Protein AF-A0A966VD43-F1 (afdb_monomer_lite)

Secondary structure (DSSP, 8-state):
--SSHHHHHHHHHHHHHHHHHHHHHHTSSSS-SS--TT-TT--SSGGGG-TTSTTSHHHHHSS-HHHHHHHHTGGGG-TTTSSTTSHHHHHHHHHHHHS--STT---SS-HHHHHHHHH----SS---S-S-HHHHHHHHHHHT----HHHHHHHHHHHHHHEE-TT--EEEEESSTTSTTPPEEEEE------SPPEE-S--TTTGGG-HHHHHHHHS-STTHHHHHHHHHHHHTTSS--TTSHHHHHHHHTHHHHHHHHHHHHHHSGGGGSS-TT---S---SS--PPPPP-PPPPP-----------PPPP------------------

Structure (mmCIF, N/CA/C/O backbone):
data_AF-A0A966VD43-F1
#
_entry.id   AF-A0A966VD43-F1
#
loop_
_atom_site.group_PDB
_atom_site.id
_atom_site.type_symbol
_atom_site.label_atom_id
_atom_site.label_alt_id
_atom_site.label_comp_id
_atom_site.label_asym_id
_atom_site.label_entity_id
_atom_site.label_seq_id
_atom_site.pdbx_PDB_ins_code
_atom_site.Cartn_x
_atom_site.Cartn_y
_atom_site.Cartn_z
_atom_site.occupancy
_atom_site.B_iso_or_equiv
_atom_site.auth_seq_id
_atom_site.auth_comp_id
_atom_site.auth_asym_id
_atom_site.auth_atom_id
_atom_site.pdbx_PDB_model_num
ATOM 1 N N . MET A 1 1 ? 26.511 -57.982 -23.654 1.00 53.56 1 MET A N 1
ATOM 2 C CA . MET A 1 1 ? 25.366 -57.785 -22.722 1.00 53.56 1 MET A CA 1
ATOM 3 C C . MET A 1 1 ? 25.280 -56.407 -22.009 1.00 53.56 1 MET A C 1
ATOM 5 O O . MET A 1 1 ? 24.484 -56.269 -21.091 1.00 53.56 1 MET A O 1
ATOM 9 N N . LYS A 1 2 ? 25.978 -55.331 -22.434 1.00 53.22 2 LYS A N 1
ATOM 10 C CA . LYS A 1 2 ? 25.966 -54.011 -21.736 1.00 53.22 2 LYS A CA 1
ATOM 11 C C . LYS A 1 2 ? 25.102 -52.894 -22.370 1.00 53.22 2 LYS A C 1
ATOM 13 O O . LYS A 1 2 ? 25.041 -51.797 -21.826 1.00 53.22 2 LYS A O 1
ATOM 18 N N . ARG A 1 3 ? 24.383 -53.142 -23.476 1.00 49.09 3 ARG A N 1
ATOM 19 C CA . ARG A 1 3 ? 23.591 -52.106 -24.190 1.00 49.09 3 ARG A CA 1
ATOM 20 C C . ARG A 1 3 ? 22.133 -51.929 -23.723 1.00 49.09 3 ARG A C 1
ATOM 22 O O . ARG A 1 3 ? 21.517 -50.929 -24.064 1.00 49.09 3 ARG A O 1
ATOM 29 N N . ARG A 1 4 ? 21.582 -52.832 -22.897 1.00 51.38 4 ARG A N 1
ATOM 30 C CA . ARG A 1 4 ? 20.159 -52.795 -22.477 1.00 51.38 4 ARG A CA 1
ATOM 31 C C . ARG A 1 4 ? 19.843 -51.937 -21.236 1.00 51.38 4 ARG A C 1
ATOM 33 O O . ARG A 1 4 ? 18.672 -51.722 -20.948 1.00 51.38 4 ARG A O 1
ATOM 40 N N . ARG A 1 5 ? 20.842 -51.418 -20.503 1.00 51.97 5 ARG A N 1
ATOM 41 C CA . ARG A 1 5 ? 20.604 -50.614 -19.278 1.00 51.97 5 ARG A CA 1
ATOM 42 C C . ARG A 1 5 ? 20.428 -49.105 -19.516 1.00 51.97 5 ARG A C 1
ATOM 44 O O . ARG A 1 5 ? 19.791 -48.453 -18.697 1.00 51.97 5 ARG A O 1
ATOM 51 N N . ARG A 1 6 ? 20.916 -48.538 -20.629 1.00 51.53 6 ARG A N 1
ATOM 52 C CA . ARG A 1 6 ? 20.808 -47.083 -20.892 1.00 51.53 6 ARG A CA 1
ATOM 53 C C . ARG A 1 6 ? 19.423 -46.635 -21.369 1.00 51.53 6 ARG A C 1
ATOM 55 O O . ARG A 1 6 ? 19.002 -45.532 -21.038 1.00 51.53 6 ARG A O 1
ATOM 62 N N . THR A 1 7 ? 18.677 -47.481 -22.076 1.00 54.25 7 THR A N 1
ATOM 63 C CA . THR A 1 7 ? 17.349 -47.121 -22.601 1.00 54.25 7 THR A CA 1
ATOM 64 C C . THR A 1 7 ? 16.288 -46.988 -21.507 1.00 54.25 7 THR A C 1
ATOM 66 O O . THR A 1 7 ? 15.473 -46.071 -21.570 1.00 54.25 7 THR A O 1
ATOM 69 N N . ARG A 1 8 ? 16.338 -47.804 -20.443 1.00 54.47 8 ARG A N 1
ATOM 70 C CA . ARG A 1 8 ? 15.366 -47.715 -19.333 1.00 54.47 8 ARG A CA 1
ATOM 71 C C . ARG A 1 8 ? 15.430 -46.385 -18.573 1.00 54.47 8 ARG A C 1
ATOM 73 O O . ARG A 1 8 ? 14.395 -45.863 -18.172 1.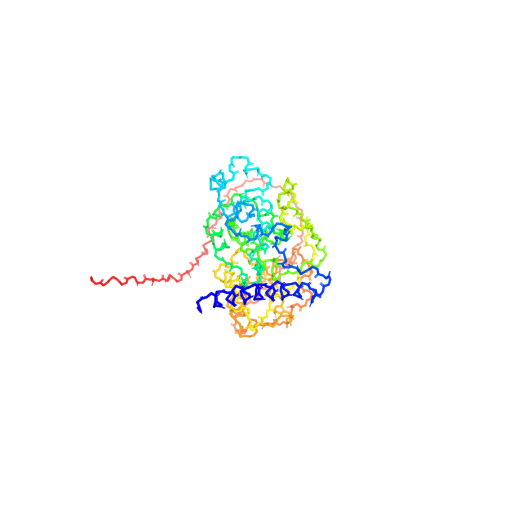00 54.47 8 ARG A O 1
ATOM 80 N N . HIS A 1 9 ? 16.616 -45.790 -18.430 1.00 55.81 9 HIS A N 1
ATOM 81 C CA . HIS A 1 9 ? 16.761 -44.527 -17.699 1.00 55.81 9 HIS A CA 1
ATOM 82 C C . HIS A 1 9 ? 16.195 -43.316 -18.455 1.00 55.81 9 HIS A C 1
ATOM 84 O O . HIS A 1 9 ? 15.681 -42.380 -17.839 1.00 55.81 9 HIS A O 1
ATOM 90 N N . VAL A 1 10 ? 16.259 -43.343 -19.789 1.00 60.09 10 VAL A N 1
ATOM 91 C CA . VAL A 1 10 ? 15.759 -42.263 -20.653 1.00 60.09 10 VAL A CA 1
ATOM 92 C C . VAL A 1 10 ? 14.231 -42.275 -20.709 1.00 60.09 10 VAL A C 1
ATOM 94 O O . VAL A 1 10 ? 13.608 -41.217 -20.619 1.00 60.09 10 VAL A O 1
ATOM 97 N N . VAL A 1 11 ? 13.622 -43.462 -20.781 1.00 65.62 11 VAL A N 1
ATOM 98 C CA . VAL A 1 11 ? 12.158 -43.619 -20.802 1.00 65.62 11 VAL A CA 1
ATOM 99 C C . VAL A 1 11 ? 11.541 -43.103 -19.499 1.00 65.62 11 VAL A C 1
ATOM 101 O O . VAL A 1 11 ? 10.625 -42.284 -19.534 1.00 65.62 11 VAL A O 1
ATOM 104 N N . HIS A 1 12 ? 12.128 -43.446 -18.348 1.00 66.50 12 HIS A N 1
ATOM 105 C CA . HIS A 1 12 ? 11.586 -43.024 -17.056 1.00 66.50 12 HIS A CA 1
ATOM 106 C C . HIS A 1 12 ? 11.684 -41.502 -16.814 1.00 66.50 12 HIS A C 1
ATOM 108 O O . HIS A 1 12 ? 10.811 -40.904 -16.180 1.00 66.50 12 HIS A O 1
ATOM 114 N N . ARG A 1 13 ? 12.706 -40.832 -17.373 1.00 66.38 13 ARG A N 1
ATOM 115 C CA . ARG A 1 13 ? 12.812 -39.359 -17.341 1.00 66.38 13 ARG A CA 1
ATOM 116 C C . ARG A 1 13 ? 11.775 -38.674 -18.235 1.00 66.38 13 ARG A C 1
ATOM 118 O O . ARG A 1 13 ? 11.234 -37.643 -17.833 1.00 66.38 13 ARG A O 1
ATOM 125 N N . LYS A 1 14 ? 11.475 -39.229 -19.416 1.00 72.62 14 LYS A N 1
ATOM 126 C CA . LYS A 1 14 ? 10.434 -38.686 -20.309 1.00 72.62 14 LYS A CA 1
ATOM 127 C C . LYS A 1 14 ? 9.043 -38.811 -19.689 1.00 72.62 14 LYS A C 1
ATOM 129 O O . LYS A 1 14 ? 8.263 -37.865 -19.749 1.00 72.62 14 LYS A O 1
ATOM 134 N N . GLU A 1 15 ? 8.772 -39.916 -19.007 1.00 75.88 15 GLU A N 1
ATOM 135 C CA . GLU A 1 15 ? 7.475 -40.165 -18.377 1.00 75.88 15 GLU A CA 1
ATOM 136 C C . GLU A 1 15 ? 7.228 -39.284 -17.143 1.00 75.88 15 GLU A C 1
ATOM 138 O O . GLU A 1 15 ? 6.146 -38.720 -16.994 1.00 75.88 15 GLU A O 1
ATOM 143 N N . LYS A 1 16 ? 8.256 -39.039 -16.313 1.00 71.94 16 LYS A N 1
ATOM 144 C CA . LYS A 1 16 ? 8.163 -38.048 -15.222 1.00 71.94 16 LYS A CA 1
ATOM 145 C C . LYS A 1 16 ? 7.931 -36.623 -15.738 1.00 71.94 16 LYS A C 1
ATOM 147 O O . LYS A 1 16 ? 7.194 -35.867 -15.110 1.00 71.94 16 LYS A O 1
ATOM 152 N N . ARG A 1 17 ? 8.528 -36.248 -16.877 1.00 72.38 17 ARG A N 1
ATOM 153 C CA . ARG A 1 17 ? 8.286 -34.940 -17.515 1.00 72.38 17 ARG A CA 1
ATOM 154 C C . ARG A 1 17 ? 6.870 -34.832 -18.085 1.00 72.38 17 ARG A C 1
ATOM 156 O O . ARG A 1 17 ? 6.247 -33.792 -17.907 1.00 72.38 17 ARG A O 1
ATOM 163 N N . LYS A 1 18 ? 6.346 -35.900 -18.696 1.00 77.00 18 LYS A N 1
ATOM 164 C CA . LYS A 1 18 ? 4.963 -35.954 -19.194 1.00 77.00 18 LYS A CA 1
ATOM 165 C C . LYS A 1 18 ? 3.948 -35.832 -18.051 1.00 77.00 18 LYS A C 1
ATOM 167 O O . LYS A 1 18 ? 3.121 -34.933 -18.095 1.00 77.00 18 LYS A O 1
ATOM 172 N N . LYS A 1 19 ? 4.113 -36.598 -16.965 1.00 74.44 19 LYS A N 1
ATOM 173 C CA . LYS A 1 19 ? 3.242 -36.502 -15.777 1.00 74.44 19 LYS A CA 1
ATOM 174 C C . LYS A 1 19 ? 3.306 -35.136 -15.085 1.00 74.44 19 LYS A C 1
ATOM 176 O O . LYS A 1 19 ? 2.295 -34.669 -14.579 1.00 74.44 19 LYS A O 1
ATOM 181 N N . ARG A 1 20 ? 4.466 -34.463 -15.078 1.00 67.69 20 ARG A N 1
ATOM 182 C CA . ARG A 1 20 ? 4.575 -33.074 -14.587 1.00 67.69 20 ARG A CA 1
ATOM 183 C C . ARG A 1 20 ? 3.830 -32.079 -15.482 1.00 67.69 20 ARG A C 1
ATOM 185 O O . ARG A 1 20 ? 3.181 -31.188 -14.952 1.00 67.69 20 ARG A O 1
ATOM 192 N N . ARG A 1 21 ? 3.888 -32.249 -16.808 1.00 69.12 21 ARG A N 1
ATOM 193 C CA . ARG A 1 21 ? 3.132 -31.417 -17.761 1.00 69.12 21 ARG A CA 1
ATOM 194 C C . ARG A 1 21 ? 1.625 -31.644 -17.654 1.00 69.12 21 ARG A C 1
ATOM 196 O O . ARG A 1 21 ? 0.886 -30.676 -17.609 1.00 69.12 21 ARG A O 1
ATOM 203 N N . GLU A 1 22 ? 1.182 -32.892 -17.529 1.00 71.31 22 GLU A N 1
ATOM 204 C CA . GLU A 1 22 ? -0.239 -33.234 -17.365 1.00 71.31 22 GLU A CA 1
ATOM 205 C C . GLU A 1 22 ? -0.791 -32.758 -16.015 1.00 71.31 22 GLU A C 1
ATOM 207 O O . GLU A 1 22 ? -1.885 -32.208 -15.963 1.00 71.31 22 GLU A O 1
ATOM 212 N N . LYS A 1 23 ? -0.010 -32.865 -14.930 1.00 61.41 23 LYS A N 1
ATOM 213 C CA . LYS A 1 23 ? -0.409 -32.339 -13.616 1.00 61.41 23 LYS A CA 1
ATOM 214 C C . LYS A 1 23 ? -0.472 -30.804 -13.592 1.00 61.41 23 LYS A C 1
ATOM 216 O O . LYS A 1 23 ? -1.358 -30.263 -12.943 1.00 61.41 23 LYS A O 1
ATOM 221 N N . LYS A 1 24 ? 0.413 -30.110 -14.325 1.00 53.75 24 LYS A N 1
ATOM 222 C CA . LYS A 1 24 ? 0.348 -28.645 -14.507 1.00 53.75 24 LYS A CA 1
ATOM 223 C C . LYS A 1 24 ? -0.856 -28.250 -15.379 1.00 53.75 24 LYS A C 1
ATOM 225 O O . LYS A 1 24 ? -1.565 -27.322 -15.029 1.00 53.75 24 LYS A O 1
ATOM 230 N N . ALA A 1 25 ? -1.154 -29.009 -16.438 1.00 51.88 25 ALA A N 1
ATOM 231 C CA . ALA A 1 25 ? -2.306 -28.762 -17.312 1.00 51.88 25 ALA A CA 1
ATOM 232 C C . ALA A 1 25 ? -3.664 -29.023 -16.629 1.00 51.88 25 ALA A C 1
ATOM 234 O O . ALA A 1 25 ? -4.615 -28.286 -16.858 1.00 51.88 25 ALA A O 1
ATOM 235 N N . MET A 1 26 ? -3.765 -30.025 -15.748 1.00 47.59 26 MET A N 1
ATOM 236 C CA . MET A 1 26 ? -4.996 -30.279 -14.981 1.00 47.59 26 MET A CA 1
ATOM 237 C C . MET A 1 26 ? -5.214 -29.288 -13.830 1.00 47.59 26 MET A C 1
ATOM 239 O O . MET A 1 26 ? -6.344 -29.143 -13.378 1.00 47.59 26 MET A O 1
ATOM 243 N N . SER A 1 27 ? -4.175 -28.574 -13.382 1.00 44.78 27 SER A N 1
ATOM 244 C CA . SER A 1 27 ? -4.315 -27.505 -12.382 1.00 44.78 27 SER A CA 1
ATOM 245 C C . SER A 1 27 ? -4.935 -26.221 -12.952 1.00 44.78 27 SER A C 1
ATOM 247 O O . SER A 1 27 ? -5.361 -25.370 -12.181 1.00 44.78 27 SER A O 1
ATOM 249 N N . ILE A 1 28 ? -5.003 -26.084 -14.282 1.00 48.53 28 ILE A N 1
ATOM 250 C CA . ILE A 1 28 ? -5.519 -24.886 -14.964 1.00 48.53 28 ILE A CA 1
ATOM 251 C C . ILE A 1 28 ? -7.050 -24.942 -15.138 1.00 48.53 28 ILE A C 1
ATOM 253 O O . ILE A 1 28 ? -7.700 -23.908 -15.207 1.00 48.53 28 ILE A O 1
ATOM 257 N N . ASN A 1 29 ? -7.664 -26.131 -15.118 1.00 40.56 29 ASN A N 1
ATOM 258 C CA . ASN A 1 29 ? -9.097 -26.299 -15.419 1.00 40.56 29 ASN A CA 1
ATOM 259 C C . ASN A 1 29 ? -10.001 -26.466 -14.185 1.00 40.56 29 ASN A C 1
ATOM 261 O O . ASN A 1 29 ? -11.147 -26.892 -14.315 1.00 40.56 29 ASN A O 1
ATOM 265 N N . GLY A 1 30 ? -9.497 -26.180 -12.984 1.00 42.50 30 GLY A N 1
ATOM 266 C CA . GLY A 1 30 ? -10.097 -26.676 -11.746 1.00 42.50 30 GLY A CA 1
ATOM 267 C C . GLY A 1 30 ? -10.432 -25.658 -10.665 1.00 42.50 30 GLY A C 1
ATOM 268 O O . GLY A 1 30 ? -10.519 -26.096 -9.530 1.00 42.50 30 GLY A O 1
ATOM 269 N N . THR A 1 31 ? -10.612 -24.363 -10.958 1.00 37.31 31 THR A N 1
ATOM 270 C CA . THR A 1 31 ? -11.249 -23.390 -10.035 1.00 37.31 31 THR A CA 1
ATOM 271 C C . THR A 1 31 ? -11.624 -22.095 -10.768 1.00 37.31 31 THR A C 1
ATOM 273 O O . THR A 1 31 ? -10.726 -21.378 -11.179 1.00 37.31 31 THR A O 1
ATOM 276 N N . SER A 1 32 ? -12.931 -21.798 -10.823 1.00 37.38 32 SER A N 1
ATOM 277 C CA . SER A 1 32 ? -13.597 -20.501 -11.083 1.00 37.38 32 SER A CA 1
ATOM 278 C C . SER A 1 32 ? -13.279 -19.731 -12.391 1.00 37.38 32 SER A C 1
ATOM 280 O O . SER A 1 32 ? -12.135 -19.361 -12.619 1.00 37.38 32 SER A O 1
ATOM 282 N N . PRO A 1 33 ? -14.288 -19.366 -13.215 1.00 37.88 33 PRO A N 1
ATOM 283 C CA . PRO A 1 33 ? -14.121 -18.470 -14.370 1.00 37.88 33 PRO A CA 1
ATOM 284 C C . PRO A 1 33 ? -13.916 -16.991 -13.987 1.00 37.88 33 PRO A C 1
ATOM 286 O O . PRO A 1 33 ? -13.795 -16.142 -14.865 1.00 37.88 33 PRO A O 1
ATOM 289 N N . TYR A 1 34 ? -13.856 -16.668 -12.692 1.00 33.47 34 TYR A N 1
ATOM 290 C CA . TYR A 1 34 ? -13.314 -15.393 -12.241 1.00 33.47 34 TYR A CA 1
ATOM 291 C C . TYR A 1 34 ? -11.797 -15.517 -12.187 1.00 33.47 34 TYR A C 1
ATOM 293 O O . TYR A 1 34 ? -11.271 -16.254 -11.351 1.00 33.47 34 TYR A O 1
ATOM 301 N N . ALA A 1 35 ? -11.119 -14.795 -13.083 1.00 38.94 35 ALA A N 1
ATOM 302 C CA . ALA A 1 35 ? -9.698 -14.500 -12.981 1.00 38.94 35 ALA A CA 1
ATOM 303 C C . ALA A 1 35 ? -9.354 -14.265 -11.506 1.00 38.94 35 ALA A C 1
ATOM 305 O O . ALA A 1 35 ? -9.957 -13.411 -10.847 1.00 38.94 35 ALA A O 1
ATOM 306 N N . ARG A 1 36 ? -8.456 -15.089 -10.956 1.00 42.66 36 ARG A N 1
ATOM 307 C CA . ARG A 1 36 ? -7.969 -14.880 -9.597 1.00 42.66 36 ARG A CA 1
ATOM 308 C C . ARG A 1 36 ? -7.466 -13.446 -9.539 1.00 42.66 36 ARG A C 1
ATOM 310 O O . ARG A 1 36 ? -6.617 -13.059 -10.333 1.00 42.66 36 ARG A O 1
ATOM 317 N N . PHE A 1 37 ? -7.949 -12.692 -8.561 1.00 42.12 37 PHE A N 1
ATOM 318 C CA . PHE A 1 37 ? -7.525 -11.328 -8.228 1.00 42.12 37 PHE A CA 1
ATOM 319 C C . PHE A 1 37 ? -6.006 -11.192 -7.924 1.00 42.12 37 PHE A C 1
ATOM 321 O O . PHE A 1 37 ? -5.562 -10.146 -7.465 1.00 42.12 37 PHE A O 1
ATOM 328 N N . GLY A 1 38 ? -5.211 -12.246 -8.154 1.00 45.09 38 GLY A N 1
ATOM 329 C CA . GLY A 1 38 ? -3.799 -12.384 -7.815 1.00 45.09 38 GLY A CA 1
ATOM 330 C C . GLY A 1 38 ? -2.883 -12.801 -8.969 1.00 45.09 38 GLY A C 1
ATOM 331 O O . GLY A 1 38 ? -1.711 -13.036 -8.702 1.00 45.09 38 GLY A O 1
ATOM 332 N N . ASP A 1 39 ? -3.342 -12.851 -10.226 1.00 52.47 39 ASP A N 1
ATOM 333 C CA . ASP A 1 39 ? -2.413 -12.981 -11.366 1.00 52.47 39 ASP A CA 1
ATOM 334 C C . ASP A 1 39 ? -1.786 -11.615 -11.699 1.00 52.47 39 ASP A C 1
ATOM 336 O O . ASP A 1 39 ? -1.941 -11.057 -12.788 1.00 52.47 39 ASP A O 1
ATOM 340 N N . VAL A 1 40 ? -1.086 -11.047 -10.714 1.00 50.81 40 VAL A N 1
ATOM 341 C CA . VAL A 1 40 ? -0.212 -9.894 -10.929 1.00 50.81 40 VAL A CA 1
ATOM 342 C C . VAL A 1 40 ? 0.814 -10.318 -11.970 1.00 50.81 40 VAL A C 1
ATOM 344 O O . VAL A 1 40 ? 1.545 -11.287 -11.774 1.00 50.81 40 VAL A O 1
ATOM 347 N N . GLY A 1 41 ? 0.856 -9.624 -13.101 1.00 49.94 41 GLY A N 1
ATOM 348 C CA . GLY A 1 41 ? 1.851 -9.933 -14.114 1.00 49.94 41 GLY A CA 1
ATOM 349 C C . GLY A 1 41 ? 1.483 -11.010 -15.133 1.00 49.94 41 GLY A C 1
ATOM 350 O O . GLY A 1 41 ? 2.392 -11.503 -15.797 1.00 49.94 41 GLY A O 1
ATOM 351 N N . ALA A 1 42 ? 0.202 -11.373 -15.296 1.00 55.94 42 ALA A N 1
ATOM 352 C CA . ALA A 1 42 ? -0.210 -12.317 -16.338 1.00 55.94 42 ALA A CA 1
ATOM 353 C C . ALA A 1 42 ? 0.299 -11.881 -17.727 1.00 55.94 42 ALA A C 1
ATOM 355 O O . ALA A 1 42 ? -0.208 -10.930 -18.320 1.00 55.94 42 ALA A O 1
ATOM 356 N N . SER A 1 43 ? 1.306 -12.584 -18.243 1.00 56.97 43 SER A N 1
ATOM 357 C CA . SER A 1 43 ? 1.863 -12.391 -19.581 1.00 56.97 43 SER A CA 1
ATOM 358 C C . SER A 1 43 ? 1.758 -13.681 -20.388 1.00 56.97 43 SER A C 1
ATOM 360 O O . SER A 1 43 ? 1.888 -14.786 -19.854 1.00 56.97 43 SER A O 1
ATOM 362 N N . LEU A 1 44 ? 1.564 -13.536 -21.704 1.00 57.88 44 LEU A N 1
ATOM 363 C CA . LEU A 1 44 ? 1.675 -14.637 -22.668 1.00 57.88 44 LEU A CA 1
ATOM 364 C C . LEU A 1 44 ? 3.102 -15.206 -22.729 1.00 57.88 44 LEU A C 1
ATOM 366 O O . LEU A 1 44 ? 3.295 -16.334 -23.183 1.00 57.88 44 LEU A O 1
ATOM 370 N N . ASN A 1 45 ? 4.099 -14.438 -22.279 1.00 64.38 45 ASN A N 1
ATOM 371 C CA . ASN A 1 45 ? 5.484 -14.867 -22.199 1.00 64.38 45 ASN A CA 1
ATOM 372 C C . ASN A 1 45 ? 5.843 -15.275 -20.760 1.00 64.38 45 ASN A C 1
ATOM 374 O O . ASN A 1 45 ? 5.873 -14.441 -19.860 1.00 64.38 45 ASN A O 1
ATOM 378 N N . GLU A 1 46 ? 6.182 -16.554 -20.556 1.00 68.19 46 GLU A N 1
ATOM 379 C CA . GLU A 1 46 ? 6.590 -17.071 -19.242 1.00 68.19 46 GLU A CA 1
ATOM 380 C C . GLU A 1 46 ? 7.887 -16.425 -18.709 1.00 68.19 46 GLU A C 1
ATOM 382 O O . GLU A 1 46 ? 8.144 -16.498 -17.509 1.00 68.19 46 GLU A O 1
ATOM 387 N N . SER A 1 47 ? 8.708 -15.788 -19.554 1.00 65.25 47 SER A N 1
ATOM 388 C CA . SER A 1 47 ? 9.952 -15.148 -19.098 1.00 65.25 47 SER A CA 1
ATOM 389 C C . SER A 1 47 ? 9.712 -13.873 -18.278 1.00 65.25 47 SER A C 1
ATOM 391 O O . SER A 1 47 ? 10.532 -13.526 -17.436 1.00 65.25 47 SER A O 1
ATOM 393 N N . VAL A 1 48 ? 8.535 -13.250 -18.416 1.00 63.28 48 VAL A N 1
ATOM 394 C CA . VAL A 1 48 ? 8.132 -12.055 -17.649 1.00 63.28 48 VAL A CA 1
ATOM 395 C C . VAL A 1 48 ? 7.984 -12.354 -16.152 1.00 63.28 48 VAL A C 1
ATOM 397 O O . VAL A 1 48 ? 8.035 -11.435 -15.342 1.00 63.28 48 VAL A O 1
ATOM 400 N N . TYR A 1 49 ? 7.849 -13.624 -15.754 1.00 67.69 49 TYR A N 1
ATOM 401 C CA . TYR A 1 49 ? 7.759 -14.010 -14.341 1.00 67.69 49 TYR A CA 1
ATOM 402 C C . TYR A 1 49 ? 9.121 -14.175 -13.658 1.00 67.69 49 TYR A C 1
ATOM 404 O O . TYR A 1 49 ? 9.166 -14.289 -12.434 1.00 67.69 49 TYR A O 1
ATOM 412 N N . ASP A 1 50 ? 10.229 -14.205 -14.405 1.00 75.75 50 ASP A N 1
ATOM 413 C CA . ASP A 1 50 ? 11.557 -14.218 -13.796 1.00 75.75 50 ASP A CA 1
ATOM 414 C C . ASP A 1 50 ? 11.895 -12.787 -13.339 1.00 75.75 50 ASP A C 1
ATOM 416 O O . ASP A 1 50 ? 11.970 -11.887 -14.177 1.00 75.75 50 ASP A O 1
ATOM 420 N N . PRO A 1 51 ? 12.090 -12.529 -12.032 1.00 73.94 51 PRO A N 1
ATOM 421 C CA . PRO A 1 51 ? 12.413 -11.195 -11.521 1.00 73.94 51 PRO A CA 1
ATOM 422 C C . PRO A 1 51 ? 13.765 -10.664 -12.014 1.00 73.94 51 PRO A C 1
ATOM 424 O O . PRO A 1 51 ? 14.061 -9.484 -11.833 1.00 73.94 51 PRO A O 1
ATOM 427 N N . THR A 1 52 ? 14.594 -11.524 -12.609 1.00 74.25 52 THR A N 1
ATOM 428 C CA . THR A 1 52 ? 15.888 -11.155 -13.193 1.00 74.25 52 THR A CA 1
ATOM 429 C C . THR A 1 52 ? 15.833 -10.923 -14.702 1.00 74.25 52 THR A C 1
ATOM 431 O O . THR A 1 52 ? 16.812 -10.436 -15.270 1.00 74.25 52 THR A O 1
ATOM 434 N N . ASP A 1 53 ? 14.708 -11.229 -15.356 1.00 78.38 53 ASP A N 1
ATOM 435 C CA . ASP A 1 53 ? 14.519 -10.946 -16.777 1.00 78.38 53 ASP A CA 1
ATOM 436 C C . ASP A 1 53 ? 14.346 -9.426 -16.980 1.00 78.38 53 ASP A C 1
ATOM 438 O O . ASP A 1 53 ? 13.514 -8.808 -16.309 1.00 78.38 53 ASP A O 1
ATOM 442 N N . PRO A 1 54 ? 15.094 -8.793 -17.903 1.00 73.25 54 PRO A N 1
ATOM 443 C CA . PRO A 1 54 ? 14.935 -7.370 -18.206 1.00 73.25 54 PRO A CA 1
ATOM 444 C C . PRO A 1 54 ? 13.523 -6.979 -18.671 1.00 73.25 54 PRO A C 1
ATOM 446 O O . PRO A 1 54 ? 13.142 -5.822 -18.578 1.00 73.25 54 PRO A O 1
ATOM 449 N N . SER A 1 55 ? 12.719 -7.915 -19.170 1.00 74.88 55 SER A N 1
ATOM 450 C CA . SER A 1 55 ? 11.321 -7.665 -19.538 1.00 74.88 55 SER A CA 1
ATOM 451 C C . SER A 1 55 ? 10.360 -7.654 -18.343 1.00 74.88 55 SER A C 1
ATOM 453 O O . SER A 1 55 ? 9.200 -7.270 -18.499 1.00 74.88 55 SER A O 1
ATOM 455 N N . ASN A 1 56 ? 10.815 -8.044 -17.148 1.00 82.44 56 ASN A N 1
ATOM 456 C CA . ASN A 1 56 ? 10.012 -7.990 -15.932 1.00 82.44 56 ASN A CA 1
ATOM 457 C C . ASN A 1 56 ? 9.922 -6.538 -15.415 1.00 82.44 56 ASN A C 1
ATOM 459 O O . ASN A 1 56 ? 10.969 -5.922 -15.178 1.00 82.44 56 ASN A O 1
ATOM 463 N N . PRO A 1 57 ? 8.714 -5.994 -15.157 1.00 87.50 57 PRO A N 1
ATOM 464 C CA . PRO A 1 57 ? 8.534 -4.656 -14.584 1.00 87.50 57 PRO A CA 1
ATOM 465 C C . PRO A 1 57 ? 9.322 -4.398 -13.298 1.00 87.50 57 PRO A C 1
ATOM 467 O O . PRO A 1 57 ? 9.733 -3.265 -13.054 1.00 87.50 57 PRO A O 1
ATOM 470 N N . LEU A 1 58 ? 9.601 -5.431 -12.493 1.00 87.81 58 LEU A N 1
ATOM 471 C CA . LEU A 1 58 ? 10.451 -5.311 -11.305 1.00 87.81 58 LEU A CA 1
ATOM 472 C C . LEU A 1 58 ? 11.805 -4.688 -11.639 1.00 87.81 58 LEU A C 1
ATOM 474 O O . LEU A 1 58 ? 12.284 -3.832 -10.900 1.00 87.81 58 LEU A O 1
ATOM 478 N N . SER A 1 59 ? 12.405 -5.062 -12.767 1.00 83.38 59 SER A N 1
ATOM 479 C CA . SER A 1 59 ? 13.706 -4.534 -13.178 1.00 83.38 59 SER A CA 1
ATOM 480 C C . SER A 1 59 ? 13.656 -3.044 -13.551 1.00 83.38 59 SER A C 1
ATOM 482 O O . SER A 1 59 ? 14.672 -2.358 -13.439 1.00 83.38 59 SER A O 1
ATOM 484 N N . TYR A 1 60 ? 12.491 -2.526 -13.958 1.00 84.75 60 TYR A N 1
ATOM 485 C CA . TYR A 1 60 ? 12.273 -1.101 -14.231 1.00 84.75 60 TYR A CA 1
ATOM 486 C C . TYR A 1 60 ? 11.974 -0.316 -12.955 1.00 84.75 60 TYR A C 1
ATOM 488 O O . TYR A 1 60 ? 12.454 0.805 -12.780 1.00 84.75 60 TYR A O 1
ATOM 496 N N . CYS A 1 61 ? 11.189 -0.918 -12.062 1.00 89.44 61 CYS A N 1
ATOM 497 C CA . CYS A 1 61 ? 10.627 -0.239 -10.906 1.00 89.44 61 CYS A CA 1
ATOM 498 C C . CYS A 1 61 ? 11.479 -0.349 -9.644 1.00 89.44 61 CYS A C 1
ATOM 500 O O . CYS A 1 61 ? 11.294 0.454 -8.743 1.00 89.44 61 CYS A O 1
ATOM 502 N N . LEU A 1 62 ? 12.395 -1.312 -9.529 1.00 87.88 62 LEU A N 1
ATOM 503 C CA . LEU A 1 62 ? 13.152 -1.515 -8.291 1.00 87.88 62 LEU A CA 1
ATOM 504 C C . LEU A 1 62 ? 14.228 -0.448 -8.068 1.00 87.88 62 LEU A C 1
ATOM 506 O O . LEU A 1 62 ? 14.420 0.022 -6.944 1.00 87.88 62 LEU A O 1
ATOM 510 N N . LEU A 1 63 ? 14.954 -0.096 -9.130 1.00 81.12 63 LEU A N 1
ATOM 511 C CA . LEU A 1 63 ? 16.139 0.749 -9.045 1.00 81.12 63 LEU A CA 1
ATOM 512 C C . LEU A 1 63 ? 15.819 2.201 -9.409 1.00 81.12 63 LEU A C 1
ATOM 514 O O . LEU A 1 63 ? 15.068 2.448 -10.348 1.00 81.12 63 LEU A O 1
ATOM 518 N N . PRO A 1 64 ? 16.433 3.181 -8.726 1.00 70.94 64 PRO A N 1
ATOM 519 C CA . PRO A 1 64 ? 16.355 4.573 -9.141 1.00 70.94 64 PRO A CA 1
ATOM 520 C C . PRO A 1 64 ? 17.028 4.783 -10.507 1.00 70.94 64 PRO A C 1
ATOM 522 O O . PRO A 1 64 ? 17.898 4.015 -10.919 1.00 70.94 64 PRO A O 1
ATOM 525 N N . THR A 1 65 ? 16.657 5.878 -11.177 1.00 70.00 65 THR A N 1
ATOM 526 C CA . THR A 1 65 ? 16.894 6.209 -12.597 1.00 70.00 65 THR A CA 1
ATOM 527 C C . THR A 1 65 ? 18.232 5.754 -13.198 1.00 70.00 65 THR A C 1
ATOM 529 O O . THR A 1 65 ? 18.250 5.252 -14.318 1.00 70.00 65 THR A O 1
ATOM 532 N N . LEU A 1 66 ? 19.363 5.902 -12.496 1.00 66.75 66 LEU A N 1
ATOM 533 C CA . LEU A 1 66 ? 20.669 5.492 -13.030 1.00 66.75 66 LEU A CA 1
ATOM 534 C C . LEU A 1 66 ? 20.776 3.969 -13.223 1.00 66.75 66 LEU A C 1
ATOM 536 O O . LEU A 1 66 ? 21.321 3.520 -14.230 1.00 66.75 66 LEU A O 1
ATOM 540 N N . GLY A 1 67 ? 20.239 3.184 -12.286 1.00 67.62 67 GLY A N 1
ATOM 541 C CA . GLY A 1 67 ? 20.221 1.723 -12.376 1.00 67.62 67 GLY A CA 1
ATOM 542 C C . GLY A 1 67 ? 19.324 1.240 -13.512 1.00 67.62 67 GLY A C 1
ATOM 543 O O . GLY A 1 67 ? 19.736 0.399 -14.308 1.00 67.62 67 GLY A O 1
ATOM 544 N N . THR A 1 68 ? 18.145 1.848 -13.657 1.00 69.62 68 THR A N 1
ATOM 545 C CA . THR A 1 68 ? 17.214 1.560 -14.757 1.00 69.62 68 THR A CA 1
ATOM 546 C C . THR A 1 68 ? 17.832 1.888 -16.114 1.00 69.62 68 THR A C 1
ATOM 548 O O . THR A 1 68 ? 17.771 1.070 -17.027 1.00 69.62 68 THR A O 1
ATOM 551 N N . ASN A 1 69 ? 18.500 3.038 -16.245 1.00 74.12 69 ASN A N 1
ATOM 552 C CA . ASN A 1 69 ? 19.158 3.438 -17.493 1.00 74.12 69 ASN A CA 1
ATOM 553 C C . ASN A 1 69 ? 20.295 2.491 -17.888 1.00 74.12 69 ASN A C 1
ATOM 555 O O . ASN A 1 69 ? 20.535 2.290 -19.077 1.00 74.12 69 ASN A O 1
ATOM 559 N N . PHE A 1 70 ? 21.004 1.927 -16.908 1.00 75.88 70 PHE A N 1
ATOM 560 C CA . PHE A 1 70 ? 22.064 0.958 -17.168 1.00 75.88 70 PHE A CA 1
ATOM 561 C C . PHE A 1 70 ? 21.503 -0.376 -17.678 1.00 75.88 70 PHE A C 1
ATOM 563 O O . PHE A 1 70 ? 22.058 -0.952 -18.610 1.00 75.88 70 PHE A O 1
ATOM 570 N N . LEU A 1 71 ? 20.399 -0.852 -17.095 1.00 73.25 71 LEU A N 1
ATOM 571 C CA . LEU A 1 71 ? 19.797 -2.141 -17.449 1.00 73.25 71 LEU A CA 1
ATOM 572 C C . LEU A 1 71 ? 18.956 -2.085 -18.732 1.00 73.25 71 LEU A C 1
ATOM 574 O O . LEU A 1 71 ? 18.962 -3.040 -19.504 1.00 73.25 71 LEU A O 1
ATOM 578 N N . HIS A 1 72 ? 18.278 -0.961 -18.978 1.00 72.19 72 HIS A N 1
ATOM 579 C CA . HIS A 1 72 ? 17.259 -0.827 -20.031 1.00 72.19 72 HIS A CA 1
ATOM 580 C C . HIS A 1 72 ? 17.599 0.205 -21.109 1.00 72.19 72 HIS A C 1
ATOM 582 O O . HIS A 1 72 ? 16.812 0.444 -22.027 1.00 72.19 72 HIS A O 1
ATOM 588 N N . GLY A 1 73 ? 18.772 0.832 -21.010 1.00 69.38 73 GLY A N 1
ATOM 589 C CA . GLY A 1 73 ? 19.193 1.923 -21.882 1.00 69.38 73 GLY A CA 1
ATOM 590 C C . GLY A 1 73 ? 18.473 3.245 -21.592 1.00 69.38 73 GLY A C 1
ATOM 591 O O . GLY A 1 73 ? 17.475 3.314 -20.876 1.00 69.38 73 GLY A O 1
ATOM 592 N N . ALA A 1 74 ? 18.968 4.333 -22.187 1.00 64.94 74 ALA A N 1
ATOM 593 C CA . ALA A 1 74 ? 18.399 5.671 -21.995 1.00 64.94 74 ALA A CA 1
ATOM 594 C C . ALA A 1 74 ? 16.958 5.803 -22.535 1.00 64.94 74 ALA A C 1
ATOM 596 O O . ALA A 1 74 ? 16.178 6.596 -22.014 1.00 64.94 74 ALA A O 1
ATOM 597 N N . SER A 1 75 ? 16.574 5.001 -23.535 1.00 59.19 75 SER A N 1
ATOM 598 C CA . SER A 1 75 ? 15.198 4.924 -24.053 1.00 59.19 75 SER A CA 1
ATOM 599 C C . SER A 1 75 ? 14.242 4.193 -23.111 1.00 59.19 75 SER A C 1
ATOM 601 O O . SER A 1 75 ? 13.044 4.464 -23.131 1.00 59.19 75 SER A O 1
ATOM 603 N N . GLY A 1 76 ? 14.764 3.322 -22.240 1.00 53.12 76 GLY A N 1
ATOM 604 C CA . GLY A 1 76 ? 14.000 2.679 -21.173 1.00 53.12 76 GLY A CA 1
ATOM 605 C C . GLY A 1 76 ? 13.553 3.652 -20.080 1.00 53.12 76 GLY A C 1
ATOM 606 O O . GLY A 1 76 ? 12.766 3.267 -19.229 1.00 53.12 76 GLY A O 1
ATOM 607 N N . SER A 1 77 ? 14.007 4.910 -20.116 1.00 54.34 77 SER A N 1
ATOM 608 C CA . SER A 1 77 ? 13.753 5.941 -19.104 1.00 54.34 77 SER A CA 1
ATOM 609 C C . SER A 1 77 ? 12.548 6.837 -19.389 1.00 54.34 77 SER A C 1
ATOM 611 O O . SER A 1 77 ? 12.443 7.910 -18.774 1.00 54.34 77 SER A O 1
ATOM 613 N N . SER A 1 78 ? 11.672 6.428 -20.324 1.00 61.47 78 SER A N 1
ATOM 614 C CA . SER A 1 78 ? 10.482 7.208 -20.667 1.00 61.47 78 SER A CA 1
ATOM 615 C C . SER A 1 78 ? 9.772 7.618 -19.377 1.00 61.47 78 SER A C 1
ATOM 617 O O . SER A 1 78 ? 9.467 6.782 -18.521 1.00 61.47 78 SER A O 1
ATOM 619 N N . GLU A 1 79 ? 9.591 8.928 -19.199 1.00 61.47 79 GLU A N 1
ATOM 620 C CA . GLU A 1 79 ? 9.039 9.496 -17.961 1.00 61.47 79 GLU A CA 1
ATOM 621 C C . GLU A 1 79 ? 7.642 8.956 -17.649 1.00 61.47 79 GLU A C 1
ATOM 623 O O . GLU A 1 79 ? 7.192 9.005 -16.509 1.00 61.47 79 GLU A O 1
ATOM 628 N N . LEU A 1 80 ? 6.983 8.409 -18.668 1.00 61.19 80 LEU A N 1
ATOM 629 C CA . LEU A 1 80 ? 5.607 7.964 -18.624 1.00 61.19 80 LEU A CA 1
ATOM 630 C C . LEU A 1 80 ? 5.435 6.599 -17.941 1.00 61.19 80 LEU A C 1
ATOM 632 O O . LEU A 1 80 ? 4.456 6.427 -17.218 1.00 61.19 80 LEU A O 1
ATOM 636 N N . TRP A 1 81 ? 6.363 5.648 -18.119 1.00 63.84 81 TRP A N 1
ATOM 637 C CA . TRP A 1 81 ? 6.067 4.235 -17.812 1.00 63.84 81 TRP A CA 1
ATOM 638 C C . TRP A 1 81 ? 7.080 3.533 -16.897 1.00 63.84 81 TRP A C 1
ATOM 640 O O . TRP A 1 81 ? 6.701 2.645 -16.139 1.00 63.84 81 TRP A O 1
ATOM 650 N N . ASN A 1 82 ? 8.354 3.941 -16.923 1.00 69.38 82 ASN A N 1
ATOM 651 C CA . ASN A 1 82 ? 9.456 3.067 -16.491 1.00 69.38 82 ASN A CA 1
ATOM 652 C C . ASN A 1 82 ? 10.352 3.681 -15.405 1.00 69.38 82 ASN A C 1
ATOM 654 O O . ASN A 1 82 ? 11.511 3.298 -15.247 1.00 69.38 82 ASN A O 1
ATOM 658 N N . ARG A 1 83 ? 9.846 4.672 -14.667 1.00 81.06 83 ARG A N 1
ATOM 659 C CA . ARG A 1 83 ? 10.549 5.253 -13.511 1.00 81.06 83 ARG A CA 1
ATOM 660 C C . ARG A 1 83 ? 9.900 4.800 -12.218 1.00 81.06 83 ARG A C 1
ATOM 662 O O . ARG A 1 83 ? 8.691 4.600 -12.185 1.00 81.06 83 ARG A O 1
ATOM 669 N N . THR A 1 84 ? 10.678 4.720 -11.145 1.00 84.25 84 THR A N 1
ATOM 670 C CA . THR A 1 84 ? 10.211 4.307 -9.808 1.00 84.25 84 THR A CA 1
ATOM 671 C C . THR A 1 84 ? 8.988 5.100 -9.338 1.00 84.25 84 THR A C 1
ATOM 673 O O . THR A 1 84 ? 8.072 4.534 -8.750 1.00 84.25 84 THR A O 1
ATOM 676 N N . TRP A 1 85 ? 8.935 6.391 -9.672 1.00 86.19 85 TRP A N 1
ATOM 677 C CA . TRP A 1 85 ? 7.832 7.298 -9.358 1.00 86.19 85 TRP A CA 1
ATOM 678 C C . TRP A 1 85 ? 6.718 7.342 -10.414 1.00 86.19 85 TRP A C 1
ATOM 680 O O . TRP A 1 85 ? 5.715 8.020 -10.199 1.00 86.19 85 TRP A O 1
ATOM 690 N N . SER A 1 86 ? 6.858 6.657 -11.551 1.00 89.25 86 SER A N 1
ATOM 691 C CA . SER A 1 86 ? 5.810 6.618 -12.578 1.00 89.25 86 SER A CA 1
ATOM 692 C C . SER A 1 86 ? 4.563 5.900 -12.060 1.00 89.25 86 SER A C 1
ATOM 694 O O . SER A 1 86 ? 4.649 4.988 -11.232 1.00 89.25 86 SER A O 1
ATOM 696 N N . ARG A 1 87 ? 3.389 6.279 -12.581 1.00 90.25 87 ARG A N 1
ATOM 697 C CA . ARG A 1 87 ? 2.109 5.681 -12.176 1.00 90.25 87 ARG A CA 1
ATOM 698 C C . ARG A 1 87 ? 2.128 4.163 -12.332 1.00 90.25 87 ARG A C 1
ATOM 700 O O . ARG A 1 87 ? 1.713 3.462 -11.412 1.00 90.25 87 ARG A O 1
ATOM 707 N N . ASN A 1 88 ? 2.652 3.651 -13.443 1.00 90.88 88 ASN A N 1
ATOM 708 C CA . ASN A 1 88 ? 2.668 2.214 -13.711 1.00 90.88 88 ASN A CA 1
ATOM 709 C C . ASN A 1 88 ? 3.576 1.465 -12.737 1.00 90.88 88 ASN A C 1
ATOM 711 O O . ASN A 1 88 ? 3.141 0.460 -12.181 1.00 90.88 88 ASN A O 1
ATOM 715 N N . CYS A 1 89 ? 4.770 1.987 -12.433 1.00 92.06 89 CYS A N 1
ATOM 716 C CA . CYS A 1 89 ? 5.634 1.379 -11.422 1.00 92.06 89 CYS A CA 1
ATOM 717 C C . CYS A 1 89 ? 5.039 1.409 -10.023 1.00 92.06 89 CYS A C 1
ATOM 719 O O . CYS A 1 89 ? 5.058 0.385 -9.343 1.00 92.06 89 CYS A O 1
ATOM 721 N N . GLN A 1 90 ? 4.480 2.540 -9.594 1.00 94.19 90 GLN A N 1
ATOM 722 C CA . GLN A 1 90 ? 3.867 2.617 -8.272 1.00 94.19 90 GLN A CA 1
ATOM 723 C C . GLN A 1 90 ? 2.681 1.640 -8.152 1.00 94.19 90 GLN A C 1
ATOM 725 O O . GLN A 1 90 ? 2.579 0.915 -7.165 1.00 94.19 90 GLN A O 1
ATOM 730 N N . ASN A 1 91 ? 1.818 1.556 -9.176 1.00 94.31 91 ASN A N 1
ATOM 731 C CA . ASN A 1 91 ? 0.683 0.626 -9.182 1.00 94.31 91 ASN A CA 1
ATOM 732 C C . ASN A 1 91 ? 1.139 -0.841 -9.246 1.00 94.31 91 ASN A C 1
ATOM 734 O O . ASN A 1 91 ? 0.619 -1.668 -8.493 1.00 94.31 91 ASN A O 1
ATOM 738 N N . PHE A 1 92 ? 2.117 -1.159 -10.099 1.00 94.12 92 PHE A N 1
ATOM 739 C CA . PHE A 1 92 ? 2.686 -2.500 -10.214 1.00 94.12 92 PHE A CA 1
ATOM 740 C C . PHE A 1 92 ? 3.304 -2.941 -8.888 1.00 94.12 92 PHE A C 1
ATOM 742 O O . PHE A 1 92 ? 2.915 -3.975 -8.353 1.00 94.12 92 PHE A O 1
ATOM 749 N N . MET A 1 93 ? 4.201 -2.133 -8.314 1.00 95.12 93 MET A N 1
ATOM 750 C CA . MET A 1 93 ? 4.868 -2.456 -7.052 1.00 95.12 93 MET A CA 1
ATOM 751 C C . MET A 1 93 ? 3.867 -2.578 -5.904 1.00 95.12 93 MET A C 1
ATOM 753 O O . MET A 1 93 ? 3.962 -3.515 -5.116 1.00 95.12 93 MET A O 1
ATOM 757 N N . ALA A 1 94 ? 2.867 -1.694 -5.825 1.00 96.19 94 ALA A N 1
ATOM 758 C CA . ALA A 1 94 ? 1.830 -1.786 -4.802 1.00 96.19 94 ALA A CA 1
ATOM 759 C C . ALA A 1 94 ? 1.024 -3.087 -4.912 1.00 96.19 94 ALA A C 1
ATOM 761 O O . ALA A 1 94 ? 0.741 -3.716 -3.896 1.00 96.19 94 ALA A O 1
ATOM 762 N N . GLN A 1 95 ? 0.684 -3.529 -6.127 1.00 94.44 95 GLN A N 1
ATOM 763 C CA . GLN A 1 95 ? 0.000 -4.806 -6.344 1.00 94.44 95 GLN A CA 1
ATOM 764 C C . GLN A 1 95 ? 0.912 -6.005 -6.038 1.00 94.44 95 GLN A C 1
ATOM 766 O O . GLN A 1 95 ? 0.496 -6.933 -5.343 1.00 94.44 95 GLN A O 1
ATOM 771 N N . TYR A 1 96 ? 2.159 -5.951 -6.507 1.00 93.62 96 TYR A N 1
ATOM 772 C CA . TYR A 1 96 ? 3.183 -6.970 -6.294 1.00 93.62 96 TYR A CA 1
ATOM 773 C C . TYR A 1 96 ? 3.464 -7.193 -4.800 1.00 93.62 96 TYR A C 1
ATOM 775 O O . TYR A 1 96 ? 3.559 -8.322 -4.327 1.00 93.62 96 TYR A O 1
ATOM 783 N N . CYS A 1 97 ? 3.540 -6.113 -4.024 1.00 95.94 97 CYS A N 1
ATOM 784 C CA . CYS A 1 97 ? 3.817 -6.171 -2.592 1.00 95.94 97 CYS A CA 1
ATOM 785 C C . CYS A 1 97 ? 2.574 -6.427 -1.726 1.00 95.94 97 CYS A C 1
ATOM 787 O O . CYS A 1 97 ? 2.720 -6.800 -0.561 1.00 95.94 97 CYS A O 1
ATOM 789 N N . ALA A 1 98 ? 1.366 -6.262 -2.274 1.00 95.94 98 ALA A N 1
ATOM 790 C CA . ALA A 1 98 ? 0.110 -6.544 -1.580 1.00 95.94 98 ALA A CA 1
ATOM 791 C C . ALA A 1 98 ? -0.268 -8.033 -1.592 1.00 95.94 98 ALA A C 1
ATOM 793 O O . ALA A 1 98 ? -0.863 -8.519 -0.630 1.00 95.94 98 ALA A O 1
ATOM 794 N N . PHE A 1 99 ? 0.062 -8.768 -2.658 1.00 92.19 99 PHE A N 1
ATOM 795 C CA . PHE A 1 99 ? -0.416 -10.139 -2.868 1.00 92.19 99 PHE A CA 1
ATOM 796 C C . PHE A 1 99 ? 0.738 -11.130 -3.108 1.00 92.19 99 PHE A C 1
ATOM 798 O O . PHE A 1 99 ? 1.809 -10.716 -3.547 1.00 92.19 99 PHE A O 1
ATOM 805 N N . PRO A 1 100 ? 0.569 -12.432 -2.800 1.00 87.44 100 PRO A N 1
ATOM 806 C CA . PRO A 1 100 ? 1.581 -13.449 -3.098 1.00 87.44 100 PRO A CA 1
ATOM 807 C C . PRO A 1 100 ? 1.855 -13.576 -4.602 1.00 87.44 100 PRO A C 1
ATOM 809 O O . PRO A 1 100 ? 0.923 -13.485 -5.402 1.00 87.44 100 PRO A O 1
ATOM 812 N N . GLN A 1 101 ? 3.112 -13.824 -4.978 1.00 82.50 101 GLN A N 1
ATOM 813 C CA . GLN A 1 101 ? 3.543 -13.884 -6.376 1.00 82.50 101 GLN A CA 1
ATOM 814 C C . GLN A 1 101 ? 3.771 -15.341 -6.817 1.00 82.50 101 GLN A C 1
ATOM 816 O O . GLN A 1 101 ? 4.728 -15.996 -6.410 1.00 82.50 101 GLN A O 1
ATOM 821 N N . GLY A 1 102 ? 2.884 -15.859 -7.673 1.00 69.50 102 GLY A N 1
ATOM 822 C CA . GLY A 1 102 ? 3.045 -17.158 -8.339 1.00 69.50 102 GLY A CA 1
ATOM 823 C C . GLY A 1 102 ? 2.848 -18.422 -7.480 1.00 69.50 102 GLY A C 1
ATOM 824 O O . GLY A 1 102 ? 2.484 -18.391 -6.304 1.00 69.50 102 GLY A O 1
ATOM 825 N N . ASP A 1 103 ? 3.077 -19.580 -8.113 1.00 58.09 103 ASP A N 1
ATOM 826 C CA . ASP A 1 103 ? 2.860 -20.916 -7.541 1.00 58.09 103 ASP A CA 1
ATOM 827 C C . ASP A 1 103 ? 3.949 -21.290 -6.515 1.00 58.09 103 ASP A C 1
ATOM 829 O O . ASP A 1 103 ? 4.896 -22.020 -6.823 1.00 58.09 103 ASP A O 1
ATOM 833 N N . GLY A 1 104 ? 3.815 -20.824 -5.274 1.00 67.69 104 GLY A N 1
ATOM 834 C CA . GLY A 1 104 ? 4.627 -21.310 -4.151 1.00 67.69 104 GLY A CA 1
ATOM 835 C C . GLY A 1 104 ? 5.094 -20.249 -3.164 1.00 67.69 104 GLY A C 1
ATOM 836 O O . GLY A 1 104 ? 5.548 -20.619 -2.080 1.00 67.69 104 GLY A O 1
ATOM 837 N N . GLU A 1 105 ? 4.954 -18.962 -3.483 1.00 71.94 105 GLU A N 1
ATOM 838 C CA . GLU A 1 105 ? 5.103 -17.918 -2.473 1.00 71.94 105 GLU A CA 1
ATOM 839 C C . GLU A 1 105 ? 3.850 -17.874 -1.598 1.00 71.94 105 GLU A C 1
ATOM 841 O O . GLU A 1 105 ? 2.722 -17.780 -2.078 1.00 71.94 105 GLU A O 1
ATOM 846 N N . THR A 1 106 ? 4.047 -17.986 -0.288 1.00 75.12 106 THR A N 1
ATOM 847 C CA . THR A 1 106 ? 2.955 -17.985 0.695 1.00 75.12 106 THR A CA 1
ATOM 848 C C . THR A 1 106 ? 2.764 -16.629 1.355 1.00 75.12 106 THR A C 1
ATOM 850 O O . THR A 1 106 ? 1.724 -16.402 1.970 1.00 75.12 106 THR A O 1
ATOM 853 N N . GLN A 1 107 ? 3.755 -15.740 1.251 1.00 79.62 107 GLN A N 1
ATOM 854 C CA . GLN A 1 107 ? 3.738 -14.447 1.914 1.00 79.62 107 GLN A CA 1
ATOM 855 C C . GLN A 1 107 ? 3.819 -13.306 0.901 1.00 79.62 107 GLN A C 1
ATOM 857 O O . GLN A 1 107 ? 4.745 -13.272 0.094 1.00 79.62 107 GLN A O 1
ATOM 862 N N . PRO A 1 108 ? 2.886 -12.352 0.965 1.00 79.81 108 PRO A N 1
ATOM 863 C CA . PRO A 1 108 ? 3.065 -11.056 0.328 1.00 79.81 108 PRO A CA 1
ATOM 864 C C . PRO A 1 108 ? 4.128 -10.251 1.081 1.00 79.81 108 PRO A C 1
ATOM 866 O O . PRO A 1 108 ? 4.401 -10.511 2.254 1.00 79.81 108 PRO A O 1
ATOM 869 N N . TRP A 1 109 ? 4.703 -9.261 0.400 1.00 93.31 109 TRP A N 1
ATOM 870 C CA . TRP A 1 109 ? 5.882 -8.508 0.837 1.00 93.31 109 TRP A CA 1
ATOM 871 C C . TRP A 1 109 ? 7.152 -9.367 0.949 1.00 93.31 109 TRP A C 1
ATOM 873 O O . TRP A 1 109 ? 7.419 -10.019 1.957 1.00 93.31 109 TRP A O 1
ATOM 883 N N . ASN A 1 110 ? 7.981 -9.350 -0.094 1.00 92.44 110 ASN A N 1
ATOM 884 C CA . ASN A 1 110 ? 9.231 -10.111 -0.163 1.00 92.44 110 ASN A CA 1
ATOM 885 C C . ASN A 1 110 ? 10.467 -9.186 -0.179 1.00 92.44 110 ASN A C 1
ATOM 887 O O . ASN A 1 110 ? 10.369 -7.983 0.058 1.00 92.44 110 ASN A O 1
ATOM 891 N N . GLY A 1 111 ? 11.654 -9.749 -0.434 1.00 91.75 111 GLY A N 1
ATOM 892 C CA . GLY A 1 111 ? 12.911 -8.989 -0.429 1.00 91.75 111 GLY A CA 1
ATOM 893 C C . GLY A 1 111 ? 12.972 -7.860 -1.466 1.00 91.75 111 GLY A C 1
ATOM 894 O O . GLY A 1 111 ? 13.670 -6.878 -1.242 1.00 91.75 111 GLY A O 1
ATOM 895 N N . PHE A 1 112 ? 12.214 -7.951 -2.565 1.00 93.06 112 PHE A N 1
ATOM 896 C CA . PHE A 1 112 ? 12.119 -6.862 -3.541 1.00 93.06 112 PHE A CA 1
ATOM 897 C C . PHE A 1 112 ? 11.307 -5.682 -3.002 1.00 93.06 112 PHE A C 1
ATOM 899 O O . PHE A 1 112 ? 11.665 -4.535 -3.251 1.00 93.06 112 PHE A O 1
ATOM 906 N N . CYS A 1 113 ? 10.255 -5.953 -2.225 1.00 95.81 113 CYS A N 1
ATOM 907 C CA . CYS A 1 113 ? 9.479 -4.916 -1.545 1.00 95.81 113 CYS A CA 1
ATOM 908 C C . CYS A 1 113 ? 10.320 -4.197 -0.486 1.00 95.81 113 CYS A C 1
ATOM 910 O O . CYS A 1 113 ? 10.310 -2.969 -0.438 1.00 95.81 113 CYS A O 1
ATOM 912 N N . ASP A 1 114 ? 11.105 -4.948 0.298 1.00 95.69 114 ASP A N 1
ATOM 913 C CA . ASP A 1 114 ? 12.063 -4.362 1.246 1.00 95.69 114 ASP A CA 1
ATOM 914 C C . ASP A 1 114 ? 13.105 -3.501 0.517 1.00 95.69 114 ASP A C 1
ATOM 916 O O . ASP A 1 114 ? 13.303 -2.341 0.867 1.00 95.69 114 ASP A O 1
ATOM 920 N N . ALA A 1 115 ? 13.709 -4.019 -0.556 1.00 94.19 115 ALA A N 1
ATOM 921 C CA . ALA A 1 115 ? 14.692 -3.272 -1.334 1.00 94.19 115 ALA A CA 1
ATOM 922 C C . ALA A 1 115 ? 14.099 -1.994 -1.954 1.00 94.19 115 ALA A C 1
ATOM 924 O O . ALA A 1 115 ? 14.721 -0.936 -1.870 1.00 94.19 115 ALA A O 1
ATOM 925 N N . PHE A 1 116 ? 12.891 -2.045 -2.528 1.00 94.19 116 PHE A N 1
ATOM 926 C CA . PHE A 1 116 ? 12.232 -0.841 -3.041 1.00 94.19 116 PHE A CA 1
ATOM 927 C C . PHE A 1 116 ? 12.008 0.177 -1.920 1.00 94.19 116 PHE A C 1
ATOM 929 O O . PHE A 1 116 ? 12.330 1.354 -2.103 1.00 94.19 116 PHE A O 1
ATOM 936 N N . ALA A 1 117 ? 11.480 -0.274 -0.776 1.00 95.00 117 ALA A N 1
ATOM 937 C CA . ALA A 1 117 ? 11.189 0.577 0.371 1.00 95.00 117 ALA A CA 1
ATOM 938 C C . ALA A 1 117 ? 12.449 1.272 0.916 1.00 95.00 117 ALA A C 1
ATOM 940 O O . ALA A 1 117 ? 12.411 2.447 1.274 1.00 95.00 117 ALA A O 1
ATOM 941 N N . GLU A 1 118 ? 13.581 0.568 0.934 1.00 93.62 118 GLU A N 1
ATOM 942 C CA . GLU A 1 118 ? 14.846 1.077 1.466 1.00 93.62 118 GLU A CA 1
ATOM 943 C C . GLU A 1 118 ? 15.606 1.993 0.496 1.00 93.62 118 GLU A C 1
ATOM 945 O O . GLU A 1 118 ? 16.249 2.953 0.942 1.00 93.62 118 GLU A O 1
ATOM 950 N N . LEU A 1 119 ? 15.558 1.696 -0.809 1.00 91.50 119 LEU A N 1
ATOM 951 C CA . LEU A 1 119 ? 16.329 2.395 -1.844 1.00 91.50 119 LEU A CA 1
ATOM 952 C C . LEU A 1 119 ? 15.638 3.669 -2.346 1.00 91.50 119 LEU A C 1
ATOM 954 O O . LEU A 1 119 ? 16.314 4.646 -2.675 1.00 91.50 119 LEU A O 1
ATOM 958 N N . ASN A 1 120 ? 14.304 3.696 -2.393 1.00 92.00 120 ASN A N 1
ATOM 959 C CA . ASN A 1 120 ? 13.542 4.806 -2.971 1.00 92.00 120 ASN A CA 1
ATOM 960 C C . ASN A 1 120 ? 13.151 5.841 -1.908 1.00 92.00 120 ASN A C 1
ATOM 962 O O . ASN A 1 120 ? 11.987 5.983 -1.536 1.00 92.00 120 ASN A O 1
ATOM 966 N N . ARG A 1 121 ? 14.150 6.593 -1.432 1.00 93.50 121 ARG A N 1
ATOM 967 C CA . ARG A 1 121 ? 14.007 7.595 -0.354 1.00 93.50 121 ARG A CA 1
ATOM 968 C C . ARG A 1 121 ? 13.585 8.993 -0.817 1.00 93.50 121 ARG A C 1
ATOM 970 O O . ARG A 1 121 ? 13.628 9.935 -0.033 1.00 93.50 121 ARG A O 1
ATOM 977 N N . ASP A 1 122 ? 13.226 9.144 -2.086 1.00 90.94 122 ASP A N 1
ATOM 978 C CA . ASP A 1 122 ? 12.780 10.427 -2.627 1.00 90.94 122 ASP A CA 1
ATOM 979 C C . ASP A 1 122 ? 11.390 10.781 -2.077 1.00 90.94 122 ASP A C 1
ATOM 981 O O . ASP A 1 122 ? 10.500 9.931 -2.053 1.00 90.94 122 ASP A O 1
ATOM 985 N N . THR A 1 123 ? 11.208 12.022 -1.631 1.00 93.25 123 THR A N 1
ATOM 986 C CA . THR A 1 123 ? 9.945 12.575 -1.112 1.00 93.25 123 THR A CA 1
ATOM 987 C C . THR A 1 123 ? 9.301 13.575 -2.074 1.00 93.25 123 THR A C 1
ATOM 989 O O . THR A 1 123 ? 8.222 14.091 -1.792 1.00 93.25 123 THR A O 1
ATOM 992 N N . TYR A 1 124 ? 9.954 13.874 -3.201 1.00 91.50 124 TYR A N 1
ATOM 993 C CA . TYR A 1 124 ? 9.521 14.900 -4.146 1.00 91.50 124 TYR A CA 1
ATOM 994 C C . TYR A 1 124 ? 8.289 14.479 -4.951 1.00 91.50 124 TYR A C 1
ATOM 996 O O . TYR A 1 124 ? 7.392 15.286 -5.198 1.00 91.50 124 TYR A O 1
ATOM 1004 N N . TRP A 1 125 ? 8.245 13.216 -5.376 1.00 88.88 125 TRP A N 1
ATOM 1005 C CA . TRP A 1 125 ? 7.209 12.747 -6.289 1.00 88.88 125 TRP A CA 1
ATOM 1006 C C . TRP A 1 125 ? 5.911 12.387 -5.555 1.00 88.88 125 TRP A C 1
ATOM 1008 O O . TRP A 1 125 ? 5.951 11.772 -4.480 1.00 88.88 125 TRP A O 1
ATOM 1018 N N . PRO A 1 126 ? 4.749 12.734 -6.135 1.00 88.25 126 PRO A N 1
ATOM 1019 C CA . PRO A 1 126 ? 3.464 12.426 -5.534 1.00 88.25 126 PRO A CA 1
ATOM 1020 C C . PRO A 1 126 ? 3.181 10.920 -5.555 1.00 88.25 126 PRO A C 1
ATOM 1022 O O . PRO A 1 126 ? 3.626 10.184 -6.442 1.00 88.25 126 PRO A O 1
ATOM 1025 N N . ASN A 1 127 ? 2.361 10.483 -4.602 1.00 90.50 127 ASN A N 1
ATOM 1026 C CA . ASN A 1 127 ? 1.790 9.147 -4.625 1.00 90.50 127 ASN A CA 1
ATOM 1027 C C . ASN A 1 127 ? 0.667 9.091 -5.667 1.00 90.50 127 ASN A C 1
ATOM 1029 O O . ASN A 1 127 ? -0.382 9.712 -5.500 1.00 90.50 127 ASN A O 1
ATOM 1033 N N . THR A 1 128 ? 0.887 8.345 -6.743 1.00 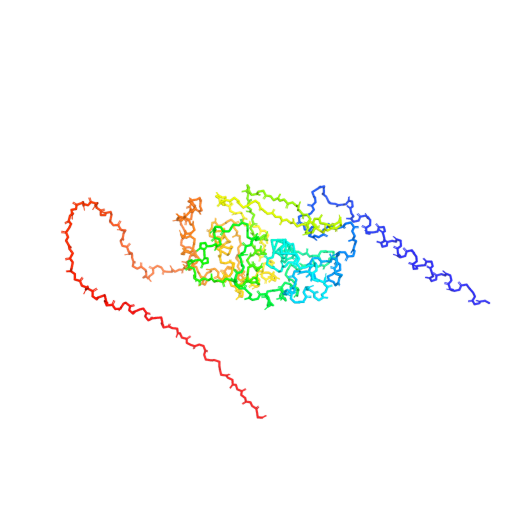90.62 128 THR A N 1
ATOM 1034 C CA . THR A 1 128 ? -0.046 8.214 -7.873 1.00 90.62 128 THR A CA 1
ATOM 1035 C C . THR A 1 128 ? -0.796 6.882 -7.877 1.00 90.62 128 THR A C 1
ATOM 1037 O O . THR A 1 128 ? -1.605 6.634 -8.776 1.00 90.62 128 THR A O 1
ATOM 1040 N N . SER A 1 129 ? -0.539 6.017 -6.890 1.00 94.00 129 SER A N 1
ATOM 1041 C CA . SER A 1 129 ? -1.133 4.675 -6.804 1.00 94.00 129 SER A CA 1
ATOM 1042 C C . SER A 1 129 ? -1.982 4.422 -5.557 1.00 94.00 129 SER A C 1
ATOM 1044 O O . SER A 1 129 ? -2.542 3.326 -5.444 1.00 94.00 129 SER A O 1
ATOM 1046 N N . ALA A 1 130 ? -2.110 5.428 -4.682 1.00 94.62 130 ALA A N 1
ATOM 1047 C CA . ALA A 1 130 ? -3.131 5.466 -3.640 1.00 94.62 130 ALA A CA 1
ATOM 1048 C C . ALA A 1 130 ? -4.530 5.463 -4.268 1.00 94.62 130 ALA A C 1
ATOM 1050 O O . ALA A 1 130 ? -4.788 6.189 -5.235 1.00 94.62 130 ALA A O 1
ATOM 1051 N N . ILE A 1 131 ? -5.419 4.651 -3.709 1.00 93.81 131 ILE A N 1
ATOM 1052 C CA . ILE A 1 131 ? -6.819 4.544 -4.117 1.00 93.81 131 ILE A CA 1
ATOM 1053 C C . ILE A 1 131 ? -7.593 5.719 -3.514 1.00 93.81 131 ILE A C 1
ATOM 1055 O O . ILE A 1 131 ? -8.215 6.480 -4.254 1.00 93.81 131 ILE A O 1
ATOM 1059 N N . ASP A 1 132 ? -7.479 5.936 -2.201 1.00 91.88 132 ASP A N 1
ATOM 1060 C CA . ASP A 1 132 ? -8.044 7.097 -1.514 1.00 91.88 132 ASP A CA 1
ATOM 1061 C C . ASP A 1 132 ? -6.976 8.135 -1.153 1.00 91.88 132 ASP A C 1
ATOM 1063 O O . ASP A 1 132 ? -6.563 8.328 -0.003 1.00 91.88 132 ASP A O 1
ATOM 1067 N N . VAL A 1 133 ? -6.568 8.872 -2.183 1.00 91.50 133 VAL A N 1
ATOM 1068 C CA . VAL A 1 133 ? -5.601 9.969 -2.069 1.00 91.50 133 VAL A CA 1
ATOM 1069 C C . VAL A 1 133 ? -6.070 11.087 -1.126 1.00 91.50 133 VAL A C 1
ATOM 1071 O O . VAL A 1 133 ? -5.242 11.783 -0.536 1.00 91.50 133 VAL A O 1
ATOM 1074 N N . VAL A 1 134 ? -7.384 11.277 -0.960 1.00 90.19 134 VAL A N 1
ATOM 1075 C CA . VAL A 1 134 ? -7.952 12.362 -0.147 1.00 90.19 134 VAL A CA 1
ATOM 1076 C C . VAL A 1 134 ? -7.735 12.068 1.334 1.00 90.19 134 VAL A C 1
ATOM 1078 O O . VAL A 1 134 ? -7.151 12.893 2.042 1.00 90.19 134 VAL A O 1
ATOM 1081 N N . THR A 1 135 ? -8.149 10.886 1.790 1.00 90.75 135 THR A N 1
ATOM 1082 C CA . THR A 1 135 ? -7.981 10.446 3.183 1.00 90.75 135 THR A CA 1
ATOM 1083 C C . THR A 1 135 ? -6.499 10.352 3.547 1.00 90.75 135 THR A C 1
ATOM 1085 O O . THR A 1 135 ? -6.088 10.901 4.576 1.00 90.75 135 THR A O 1
ATOM 1088 N N . MET A 1 136 ? -5.681 9.752 2.677 1.00 93.75 136 MET A N 1
ATOM 1089 C CA . MET A 1 136 ? -4.231 9.668 2.865 1.00 93.75 136 MET A CA 1
ATOM 1090 C C . MET A 1 136 ? -3.609 11.065 3.060 1.00 93.75 136 MET A C 1
ATOM 1092 O O . MET A 1 136 ? -2.933 11.316 4.062 1.00 93.75 136 MET A O 1
ATOM 1096 N N . ASN A 1 137 ? -3.888 12.020 2.163 1.00 92.88 137 ASN A N 1
ATOM 1097 C CA . ASN A 1 137 ? -3.338 13.379 2.253 1.00 92.88 137 ASN A CA 1
ATOM 1098 C C . ASN A 1 137 ? -3.816 14.146 3.493 1.00 92.88 137 ASN A C 1
ATOM 1100 O O . ASN A 1 137 ? -3.047 14.929 4.062 1.00 92.88 137 ASN A O 1
ATOM 1104 N N . MET A 1 138 ? -5.058 13.931 3.941 1.00 92.12 138 MET A N 1
ATOM 1105 C CA . MET A 1 138 ? -5.547 14.509 5.197 1.00 92.12 138 MET A CA 1
ATOM 1106 C C . MET A 1 138 ? -4.734 14.004 6.390 1.00 92.12 138 MET A C 1
ATOM 1108 O O . MET A 1 138 ? -4.289 14.814 7.208 1.00 92.12 138 MET A O 1
ATOM 1112 N N . VAL A 1 139 ? -4.493 12.692 6.472 1.00 94.12 139 VAL A N 1
ATOM 1113 C CA . VAL A 1 139 ? -3.692 12.097 7.551 1.00 94.12 139 VAL A CA 1
ATOM 1114 C C . VAL A 1 139 ? -2.247 12.584 7.492 1.00 94.12 139 VAL A C 1
ATOM 1116 O O . VAL A 1 139 ? -1.716 13.005 8.519 1.00 94.12 139 VAL A O 1
ATOM 1119 N N . TYR A 1 140 ? -1.622 12.619 6.316 1.00 95.50 140 TYR A N 1
ATOM 1120 C CA . TYR A 1 140 ? -0.252 13.120 6.162 1.00 95.50 140 TYR A CA 1
ATOM 1121 C C . TYR A 1 140 ? -0.116 14.588 6.558 1.00 95.50 140 TYR A C 1
ATOM 1123 O O . TYR A 1 140 ? 0.796 14.940 7.307 1.00 95.50 140 TYR A O 1
ATOM 1131 N N . THR A 1 141 ? -1.066 15.432 6.153 1.00 94.69 141 THR A N 1
ATOM 1132 C CA . THR A 1 141 ? -1.083 16.854 6.523 1.00 94.69 141 THR A CA 1
ATOM 1133 C C . THR A 1 141 ? -1.253 17.029 8.031 1.00 94.69 141 THR A C 1
ATOM 1135 O O . THR A 1 141 ? -0.506 17.782 8.658 1.00 94.69 141 THR A O 1
ATOM 1138 N N . TYR A 1 142 ? -2.196 16.302 8.637 1.00 94.19 142 TYR A N 1
ATOM 1139 C CA . TYR A 1 142 ? -2.444 16.346 10.078 1.00 94.19 142 TYR A CA 1
ATOM 1140 C C . TYR A 1 142 ? -1.228 15.883 10.888 1.00 94.19 142 TYR A C 1
ATOM 1142 O O . TYR A 1 142 ? -0.852 16.510 11.879 1.00 94.19 142 TYR A O 1
ATOM 1150 N N . MET A 1 143 ? -0.572 14.817 10.430 1.00 95.06 143 MET A N 1
ATOM 1151 C CA . MET A 1 143 ? 0.619 14.251 11.060 1.00 95.06 143 MET A CA 1
ATOM 1152 C C . MET A 1 143 ? 1.914 14.998 10.706 1.00 95.06 143 MET A C 1
ATOM 1154 O O . MET A 1 143 ? 2.958 14.669 11.267 1.00 95.06 143 MET A O 1
ATOM 1158 N N . LYS A 1 144 ? 1.862 15.989 9.801 1.00 95.81 144 LYS A N 1
ATOM 1159 C CA . LYS A 1 144 ? 3.028 16.684 9.222 1.00 95.81 144 LYS A CA 1
ATOM 1160 C C . LYS A 1 144 ? 4.068 15.711 8.650 1.00 95.81 144 LYS A C 1
ATOM 1162 O O . LYS A 1 144 ? 5.274 15.904 8.803 1.00 95.81 144 LYS A O 1
ATOM 1167 N N . PHE A 1 145 ? 3.588 14.650 8.015 1.00 95.12 145 PHE A N 1
ATOM 1168 C CA . PHE A 1 145 ? 4.396 13.554 7.504 1.00 95.12 145 PHE A CA 1
ATOM 1169 C C . PHE A 1 145 ? 4.549 13.659 5.983 1.00 95.12 145 PHE A C 1
ATOM 1171 O O . PHE A 1 145 ? 3.570 13.880 5.278 1.00 95.12 145 PHE A O 1
ATOM 1178 N N . HIS A 1 146 ? 5.779 13.505 5.491 1.00 95.44 146 HIS A N 1
ATOM 1179 C CA . HIS A 1 146 ? 6.115 13.552 4.067 1.00 95.44 146 HIS A CA 1
ATOM 1180 C C . HIS A 1 146 ? 6.778 12.220 3.697 1.00 95.44 146 HIS A C 1
ATOM 1182 O O . HIS A 1 146 ? 7.978 12.073 3.943 1.00 95.44 146 HIS A O 1
ATOM 1188 N N . PRO A 1 147 ? 6.020 11.233 3.186 1.00 96.31 147 PRO A N 1
ATOM 1189 C CA . PRO A 1 147 ? 6.562 9.907 2.931 1.00 96.31 147 PRO A CA 1
ATOM 1190 C C . PRO A 1 147 ? 7.531 9.909 1.754 1.00 96.31 147 PRO A C 1
ATOM 1192 O O . PRO A 1 147 ? 7.298 10.547 0.722 1.00 96.31 147 PRO A O 1
ATOM 1195 N N . THR A 1 148 ? 8.566 9.096 1.881 1.00 96.62 148 THR A N 1
ATOM 1196 C CA . THR A 1 148 ? 9.381 8.643 0.753 1.00 96.62 148 THR A CA 1
ATOM 1197 C C . THR A 1 148 ? 8.566 7.767 -0.205 1.00 96.62 148 THR A C 1
ATOM 1199 O O . THR A 1 148 ? 7.555 7.185 0.184 1.00 96.62 148 THR A O 1
ATOM 1202 N N . GLN A 1 149 ? 9.010 7.603 -1.451 1.00 94.69 149 GLN A N 1
ATOM 1203 C CA . GLN A 1 149 ? 8.409 6.655 -2.404 1.00 94.69 149 GLN A CA 1
ATOM 1204 C C . GLN A 1 149 ? 8.334 5.225 -1.837 1.00 94.69 149 GLN A C 1
ATOM 1206 O O . GLN A 1 149 ? 7.334 4.530 -2.016 1.00 94.69 149 GLN A O 1
ATOM 1211 N N . GLY A 1 150 ? 9.357 4.799 -1.095 1.00 95.94 150 GLY A N 1
ATOM 1212 C CA . GLY A 1 150 ? 9.359 3.520 -0.391 1.00 95.94 150 GLY A CA 1
ATOM 1213 C C . GLY A 1 150 ? 8.273 3.395 0.684 1.00 95.94 150 GLY A C 1
ATOM 1214 O O . GLY A 1 150 ? 7.603 2.369 0.788 1.00 95.94 150 GLY A O 1
ATOM 1215 N N . GLU A 1 151 ? 8.040 4.456 1.451 1.00 97.62 151 GLU A N 1
ATOM 1216 C CA . GLU A 1 151 ? 6.951 4.521 2.431 1.00 97.62 151 GLU A CA 1
ATOM 1217 C C . GLU A 1 151 ? 5.571 4.605 1.762 1.00 97.62 151 GLU A C 1
ATOM 1219 O O . GLU A 1 151 ? 4.616 3.993 2.239 1.00 97.62 151 GLU A O 1
ATOM 1224 N N . GLN A 1 152 ? 5.463 5.298 0.624 1.00 97.38 152 GLN A N 1
ATOM 1225 C CA . GLN A 1 152 ? 4.247 5.304 -0.193 1.00 97.38 152 GLN A CA 1
ATOM 1226 C C . GLN A 1 152 ? 3.913 3.889 -0.685 1.00 97.38 152 GLN A C 1
ATOM 1228 O O . GLN A 1 152 ? 2.752 3.492 -0.625 1.00 97.38 152 GLN A O 1
ATOM 1233 N N . LEU A 1 153 ? 4.908 3.087 -1.088 1.00 97.62 153 LEU A N 1
ATOM 1234 C CA . LEU A 1 153 ? 4.691 1.677 -1.428 1.00 97.62 153 LEU A CA 1
ATOM 1235 C C . LEU A 1 153 ? 4.080 0.897 -0.256 1.00 97.62 153 LEU A C 1
ATOM 1237 O O . LEU A 1 153 ? 3.125 0.149 -0.467 1.00 97.62 153 LEU A O 1
ATOM 1241 N N . LEU A 1 154 ? 4.592 1.080 0.967 1.00 98.12 154 LEU A N 1
ATOM 1242 C CA . LEU A 1 154 ? 4.044 0.424 2.159 1.00 98.12 154 LEU A CA 1
ATOM 1243 C C . LEU A 1 154 ? 2.568 0.785 2.371 1.00 98.12 154 LEU A C 1
ATOM 1245 O O . LEU A 1 154 ? 1.746 -0.110 2.571 1.00 98.12 154 LEU A O 1
ATOM 1249 N N . HIS A 1 155 ? 2.227 2.073 2.260 1.00 98.00 155 HIS A N 1
ATOM 1250 C CA . HIS A 1 155 ? 0.840 2.544 2.292 1.00 98.00 155 HIS A CA 1
ATOM 1251 C C . HIS A 1 155 ? -0.012 1.867 1.211 1.00 98.00 155 HIS A C 1
ATOM 1253 O O . HIS A 1 155 ? -1.013 1.225 1.519 1.00 98.00 155 HIS A O 1
ATOM 1259 N N . ASN A 1 156 ? 0.396 1.963 -0.055 1.00 97.56 156 ASN A N 1
ATOM 1260 C CA . ASN A 1 156 ? -0.410 1.519 -1.195 1.00 97.56 156 ASN A CA 1
ATOM 1261 C C . ASN A 1 156 ? -0.604 -0.001 -1.211 1.00 97.56 156 ASN A C 1
ATOM 1263 O O . ASN A 1 156 ? -1.672 -0.490 -1.581 1.00 97.56 156 ASN A O 1
ATOM 1267 N N . ALA A 1 157 ? 0.413 -0.759 -0.795 1.00 97.94 157 ALA A N 1
ATOM 1268 C CA . ALA A 1 157 ? 0.305 -2.203 -0.638 1.00 97.94 157 ALA A CA 1
ATOM 1269 C C . ALA A 1 157 ? -0.677 -2.567 0.487 1.00 97.94 157 ALA A C 1
ATOM 1271 O O . ALA A 1 157 ? -1.526 -3.443 0.306 1.00 97.94 157 ALA A O 1
ATOM 1272 N N . ALA A 1 158 ? -0.602 -1.877 1.631 1.00 98.12 158 ALA A N 1
ATOM 1273 C CA . ALA A 1 158 ? -1.522 -2.079 2.748 1.00 98.12 158 ALA A CA 1
ATOM 1274 C C . ALA A 1 158 ? -2.966 -1.719 2.372 1.00 98.12 158 ALA A C 1
ATOM 1276 O O . ALA A 1 158 ? -3.881 -2.488 2.663 1.00 98.12 158 ALA A O 1
ATOM 1277 N N . GLU A 1 159 ? -3.168 -0.597 1.681 1.00 96.94 159 GLU A N 1
ATOM 1278 C CA . GLU A 1 159 ? -4.474 -0.142 1.206 1.00 96.94 159 GLU A CA 1
ATOM 1279 C C . GLU A 1 159 ? -5.116 -1.171 0.269 1.00 96.94 159 GLU A C 1
ATOM 1281 O O . GLU A 1 159 ? -6.231 -1.621 0.528 1.00 96.94 159 GLU A O 1
ATOM 1286 N N . ARG A 1 160 ? -4.395 -1.622 -0.766 1.00 96.31 160 ARG A N 1
ATOM 1287 C CA . ARG A 1 160 ? -4.893 -2.632 -1.722 1.00 96.31 160 ARG A CA 1
ATOM 1288 C C . ARG A 1 160 ? -5.253 -3.947 -1.058 1.00 96.31 160 ARG A C 1
ATOM 1290 O O . ARG A 1 160 ? -6.169 -4.639 -1.499 1.00 96.31 160 ARG A O 1
ATOM 1297 N N . ARG A 1 161 ? -4.484 -4.330 -0.043 1.00 96.12 161 ARG A N 1
ATOM 1298 C CA . ARG A 1 161 ? -4.658 -5.627 0.581 1.00 96.12 161 ARG A CA 1
ATOM 1299 C C . ARG A 1 161 ? -5.761 -5.629 1.619 1.00 96.12 161 ARG A C 1
ATOM 1301 O O . ARG A 1 161 ? -6.579 -6.545 1.613 1.00 96.12 161 ARG A O 1
ATOM 1308 N N . PHE A 1 162 ? -5.748 -4.661 2.525 1.00 97.44 162 PHE A N 1
ATOM 1309 C CA . PHE A 1 162 ? -6.575 -4.694 3.727 1.00 97.44 162 PHE A CA 1
ATOM 1310 C C . PHE A 1 162 ? -7.877 -3.914 3.587 1.00 97.44 162 PHE A C 1
ATOM 1312 O O . PHE A 1 162 ? -8.753 -4.058 4.436 1.00 97.44 162 PHE A O 1
ATOM 1319 N N . LEU A 1 163 ? -8.032 -3.120 2.525 1.00 95.62 163 LEU A N 1
ATOM 1320 C CA . LEU A 1 163 ? -9.242 -2.352 2.256 1.00 95.62 163 LEU A CA 1
ATOM 1321 C C . LEU A 1 163 ? -9.829 -2.712 0.890 1.00 95.62 163 LEU A C 1
ATOM 1323 O O . LEU A 1 163 ? -9.117 -3.021 -0.063 1.00 95.62 163 LEU A O 1
ATOM 1327 N N . HIS A 1 164 ? -11.151 -2.669 0.813 1.00 93.38 164 HIS A N 1
ATOM 1328 C CA . HIS A 1 164 ? -11.942 -2.764 -0.402 1.00 93.38 164 HIS A CA 1
ATOM 1329 C C . HIS A 1 164 ? -12.798 -1.508 -0.524 1.00 93.38 164 HIS A C 1
ATOM 1331 O O . HIS A 1 164 ? -13.453 -1.119 0.437 1.00 93.38 164 HIS A O 1
ATOM 1337 N N . PHE A 1 165 ? -12.829 -0.893 -1.700 1.00 91.38 165 PHE A N 1
ATOM 1338 C CA . PHE A 1 165 ? -13.575 0.339 -1.936 1.00 91.38 165 PHE A CA 1
ATOM 1339 C C . PHE A 1 165 ? -14.762 0.060 -2.862 1.00 91.38 165 PHE A C 1
ATOM 1341 O O . PHE A 1 165 ? -14.598 0.097 -4.086 1.00 91.38 165 PHE A O 1
ATOM 1348 N N . PRO A 1 166 ? -15.949 -0.256 -2.314 1.00 88.25 166 PRO A N 1
ATOM 1349 C CA . PRO A 1 166 ? -17.125 -0.474 -3.143 1.00 88.25 166 PRO A CA 1
ATOM 1350 C C . PRO A 1 166 ? -17.452 0.818 -3.902 1.00 88.25 166 PRO A C 1
ATOM 1352 O O . PRO A 1 166 ? -17.494 1.890 -3.310 1.00 88.25 166 PRO A O 1
ATOM 1355 N N . GLY A 1 167 ? -17.662 0.723 -5.215 1.00 86.50 167 GLY A N 1
ATOM 1356 C CA . GLY A 1 167 ? -17.974 1.880 -6.064 1.00 86.50 167 GLY A CA 1
ATOM 1357 C C . GLY A 1 167 ? -16.767 2.589 -6.686 1.00 86.50 167 GLY A C 1
ATOM 1358 O O . GLY A 1 167 ? -16.966 3.512 -7.472 1.00 86.50 167 GLY A O 1
ATOM 1359 N N . ILE A 1 168 ? -15.535 2.152 -6.396 1.00 90.06 168 ILE A N 1
ATOM 1360 C CA . ILE A 1 168 ? -14.350 2.581 -7.151 1.00 90.06 168 ILE A CA 1
ATOM 1361 C C . ILE A 1 168 ? -14.096 1.589 -8.283 1.00 90.06 168 ILE A C 1
ATOM 1363 O O . ILE A 1 168 ? -13.887 0.394 -8.054 1.00 90.06 168 ILE A O 1
ATOM 1367 N N . GLU A 1 169 ? -14.101 2.095 -9.513 1.00 91.06 169 GLU A N 1
ATOM 1368 C CA . GLU A 1 169 ? -13.768 1.299 -10.686 1.00 91.06 169 GLU A CA 1
ATOM 1369 C C . GLU A 1 169 ? -12.258 1.059 -10.760 1.00 91.06 169 GLU A C 1
ATOM 1371 O O . GLU A 1 169 ? -11.437 1.917 -10.417 1.00 91.06 169 GLU A O 1
ATOM 1376 N N . HIS A 1 170 ? -11.895 -0.135 -11.217 1.00 91.81 170 HIS A N 1
ATOM 1377 C CA . HIS A 1 170 ? -10.518 -0.490 -11.515 1.00 91.81 170 HIS A CA 1
ATOM 1378 C C . HIS A 1 170 ? -10.394 -0.882 -12.982 1.00 91.81 170 HIS A C 1
ATOM 1380 O O . HIS A 1 170 ? -11.295 -1.488 -13.564 1.00 91.81 170 HIS A O 1
ATOM 1386 N N . HIS A 1 171 ? -9.250 -0.553 -13.565 1.00 93.38 171 HIS A N 1
ATOM 1387 C CA . HIS A 1 171 ? -8.913 -0.868 -14.941 1.00 93.38 171 HIS A CA 1
ATOM 1388 C C . HIS A 1 171 ? -7.638 -1.707 -14.958 1.00 93.38 171 HIS A C 1
ATOM 1390 O O . HIS A 1 171 ? -6.741 -1.519 -14.135 1.00 93.38 171 HIS A O 1
ATOM 1396 N N . LEU A 1 172 ? -7.580 -2.661 -15.883 1.00 93.00 172 LEU A N 1
ATOM 1397 C CA . LEU A 1 172 ? -6.366 -3.412 -16.173 1.00 93.00 172 LEU A CA 1
ATOM 1398 C C . LEU A 1 172 ? -5.727 -2.801 -17.412 1.00 93.00 172 LEU A C 1
ATOM 1400 O O . LEU A 1 172 ? -6.329 -2.803 -18.486 1.00 93.00 172 LEU A O 1
ATOM 1404 N N . GLU A 1 173 ? -4.515 -2.288 -17.256 1.00 90.00 173 GLU A N 1
ATOM 1405 C CA . GLU A 1 173 ? -3.762 -1.639 -18.327 1.00 90.00 173 GLU A CA 1
ATOM 1406 C C . GLU A 1 173 ? -2.399 -2.325 -18.478 1.00 90.00 173 GLU A C 1
ATOM 1408 O O . GLU A 1 173 ? -1.826 -2.754 -17.473 1.00 90.00 173 GLU A O 1
ATOM 1413 N N . PRO A 1 174 ? -1.852 -2.461 -19.699 1.00 88.94 174 PRO A N 1
ATOM 1414 C CA . PRO A 1 174 ? -0.485 -2.937 -19.872 1.00 88.94 174 PRO A CA 1
ATOM 1415 C C . PRO A 1 174 ? 0.503 -2.025 -19.135 1.00 88.94 174 PRO A C 1
ATOM 1417 O O . PRO A 1 174 ? 0.425 -0.803 -19.260 1.00 88.94 174 PRO A O 1
ATOM 1420 N N . PHE A 1 175 ? 1.458 -2.612 -18.410 1.00 88.38 175 PHE A N 1
ATOM 1421 C CA . PHE A 1 175 ? 2.530 -1.878 -17.732 1.00 88.38 175 PHE A CA 1
ATOM 1422 C C . PHE A 1 175 ? 3.319 -1.000 -18.717 1.00 88.38 175 PHE A C 1
ATOM 1424 O O . PHE A 1 175 ? 3.627 0.152 -18.429 1.00 88.38 175 PHE A O 1
ATOM 1431 N N . ASP A 1 176 ? 3.596 -1.542 -19.900 1.00 85.06 176 ASP A N 1
ATOM 1432 C CA . ASP A 1 176 ? 4.190 -0.852 -21.040 1.00 85.06 176 ASP A CA 1
ATOM 1433 C C . ASP A 1 176 ? 3.297 -1.093 -22.270 1.00 85.06 176 ASP A C 1
ATOM 1435 O O . ASP A 1 176 ? 3.284 -2.205 -22.807 1.00 85.06 176 ASP A O 1
ATOM 1439 N N . PRO A 1 177 ? 2.549 -0.081 -22.742 1.00 83.75 177 PRO A N 1
ATOM 1440 C CA . PRO A 1 177 ? 1.634 -0.235 -23.872 1.00 83.75 177 PRO A CA 1
ATOM 1441 C C . PRO A 1 177 ? 2.351 -0.447 -25.215 1.00 83.75 177 PRO A C 1
ATOM 1443 O O . PRO A 1 177 ? 1.704 -0.796 -26.202 1.00 83.75 177 PRO A O 1
ATOM 1446 N N . THR A 1 178 ? 3.669 -0.239 -25.284 1.00 81.94 178 THR A N 1
ATOM 1447 C CA . THR A 1 178 ? 4.470 -0.456 -26.500 1.00 81.94 178 THR A CA 1
ATOM 1448 C C . THR A 1 178 ? 4.963 -1.897 -26.636 1.00 81.94 178 THR A C 1
ATOM 1450 O O . THR A 1 178 ? 5.381 -2.311 -27.720 1.00 81.94 178 THR A O 1
ATOM 1453 N N . VAL A 1 179 ? 4.868 -2.691 -25.565 1.00 79.19 179 VAL A N 1
ATOM 1454 C CA . VAL A 1 179 ? 5.295 -4.091 -25.529 1.00 79.19 179 VAL A CA 1
ATOM 1455 C C . VAL A 1 179 ? 4.063 -4.993 -25.540 1.00 79.19 179 VAL A C 1
ATOM 1457 O O . VAL A 1 179 ? 3.315 -5.068 -24.571 1.00 79.19 179 VAL A O 1
ATOM 1460 N N . ALA A 1 180 ? 3.869 -5.744 -26.628 1.00 77.94 180 ALA A N 1
ATOM 1461 C CA . ALA A 1 180 ? 2.669 -6.567 -26.834 1.00 77.94 180 ALA A CA 1
ATOM 1462 C C . ALA A 1 180 ? 2.395 -7.604 -25.723 1.00 77.94 180 ALA A C 1
ATOM 1464 O O . ALA A 1 180 ? 1.249 -7.981 -25.509 1.00 77.94 180 ALA A O 1
ATOM 1465 N N . ASN A 1 181 ? 3.437 -8.057 -25.018 1.00 79.19 181 ASN A N 1
ATOM 1466 C CA . ASN A 1 181 ? 3.344 -9.033 -23.926 1.00 79.19 181 ASN A CA 1
ATOM 1467 C C . ASN A 1 181 ? 3.569 -8.402 -22.544 1.00 79.19 181 ASN A C 1
ATOM 1469 O O . ASN A 1 181 ? 3.954 -9.105 -21.605 1.00 79.19 181 ASN A O 1
ATOM 1473 N N . SER A 1 182 ? 3.393 -7.086 -22.428 1.00 81.94 182 SER A N 1
ATOM 1474 C CA . SER A 1 182 ? 3.575 -6.398 -21.159 1.00 81.94 182 SER A CA 1
ATOM 1475 C C . SER A 1 182 ? 2.540 -6.876 -20.138 1.00 81.94 182 SER A C 1
ATOM 1477 O O . SER A 1 182 ? 1.366 -7.035 -20.488 1.00 81.94 182 SER A O 1
ATOM 1479 N N . PRO A 1 183 ? 2.947 -7.138 -18.889 1.00 84.31 183 PRO A N 1
ATOM 1480 C CA . PRO A 1 183 ? 2.019 -7.553 -17.850 1.00 84.31 183 PRO A CA 1
ATOM 1481 C C . PRO A 1 183 ? 0.961 -6.487 -17.583 1.00 84.31 183 PRO A C 1
ATOM 1483 O O . PRO A 1 183 ? 1.233 -5.291 -17.662 1.00 84.31 183 PRO A O 1
ATOM 1486 N N . LEU A 1 184 ? -0.239 -6.925 -17.211 1.00 88.81 184 LEU A N 1
ATOM 1487 C CA . LEU A 1 184 ? -1.301 -6.014 -16.803 1.00 88.81 184 LEU A CA 1
ATOM 1488 C C . LEU A 1 184 ? -1.084 -5.522 -15.368 1.00 88.81 184 LEU A C 1
ATOM 1490 O O . LEU A 1 184 ? -0.679 -6.283 -14.485 1.00 88.81 184 LEU A O 1
ATOM 1494 N N . VAL A 1 185 ? -1.405 -4.252 -15.144 1.00 90.38 185 VAL A N 1
ATOM 1495 C CA . VAL A 1 185 ? -1.379 -3.576 -13.849 1.00 90.38 185 VAL A CA 1
ATOM 1496 C C . VAL A 1 185 ? -2.765 -3.036 -13.550 1.00 90.38 185 VAL A C 1
ATOM 1498 O O . VAL A 1 185 ? -3.418 -2.456 -14.419 1.00 90.38 185 VAL A O 1
ATOM 1501 N N . THR A 1 186 ? -3.204 -3.200 -12.305 1.00 92.25 186 THR A N 1
ATOM 1502 C CA . THR A 1 186 ? -4.464 -2.616 -11.848 1.00 92.25 186 THR A CA 1
ATOM 1503 C C . THR A 1 186 ? -4.279 -1.144 -11.488 1.00 92.25 186 THR A C 1
ATOM 1505 O O . THR A 1 186 ? -3.533 -0.816 -10.553 1.00 92.25 186 THR A O 1
ATOM 1508 N N . THR A 1 187 ? -5.005 -0.274 -12.187 1.00 92.00 187 THR A N 1
ATOM 1509 C CA . THR A 1 187 ? -5.175 1.145 -11.859 1.00 92.00 187 THR A CA 1
ATOM 1510 C C . THR A 1 187 ? -6.596 1.400 -11.357 1.00 92.00 187 THR A C 1
ATOM 1512 O O . THR A 1 187 ? -7.518 0.645 -11.654 1.00 92.00 187 THR A O 1
ATOM 1515 N N . TYR A 1 188 ? -6.778 2.448 -10.554 1.00 91.44 188 TYR A N 1
ATOM 1516 C CA . TYR A 1 188 ? -8.070 2.804 -9.963 1.00 91.44 188 TYR A CA 1
ATOM 1517 C C . TYR A 1 188 ? -8.511 4.183 -10.448 1.00 91.44 188 TYR A C 1
ATOM 1519 O O . TYR A 1 188 ? -7.670 5.068 -10.667 1.00 91.44 188 TYR A O 1
ATOM 1527 N N . SER A 1 189 ? -9.820 4.371 -10.614 1.00 88.06 189 SER A N 1
ATOM 1528 C CA . SER A 1 189 ? -10.400 5.681 -10.903 1.00 88.06 189 SER A CA 1
ATOM 1529 C C . SER A 1 189 ? -10.173 6.615 -9.710 1.00 88.06 189 SER A C 1
ATOM 1531 O O . SER A 1 189 ? -10.628 6.321 -8.605 1.00 88.06 189 SER A O 1
ATOM 1533 N N . GLN A 1 190 ? -9.501 7.748 -9.924 1.00 72.38 190 GLN A N 1
ATOM 1534 C CA . GLN A 1 190 ? -9.304 8.770 -8.890 1.00 72.38 190 GLN A CA 1
ATOM 1535 C C . GLN A 1 190 ? -10.568 9.623 -8.749 1.00 72.38 190 GLN A C 1
ATOM 1537 O O . GLN A 1 190 ? -10.616 10.778 -9.169 1.00 72.38 190 GLN A O 1
ATOM 1542 N N . LEU A 1 191 ? -11.625 9.033 -8.202 1.00 67.94 191 LEU A N 1
ATOM 1543 C CA . LEU A 1 191 ? -12.801 9.784 -7.782 1.00 67.94 191 LEU A CA 1
ATOM 1544 C C . LEU A 1 191 ? -12.581 10.275 -6.345 1.00 67.94 191 LEU A C 1
ATOM 1546 O O . LEU A 1 191 ? -11.936 9.573 -5.563 1.00 67.94 191 LEU A O 1
ATOM 1550 N N . PRO A 1 192 ? -13.090 11.463 -5.965 1.00 64.25 192 PRO A N 1
ATOM 1551 C CA . PRO A 1 192 ? -13.118 11.862 -4.565 1.00 64.25 192 PRO A CA 1
ATOM 1552 C C . PRO A 1 192 ? -13.885 10.781 -3.802 1.00 64.25 192 PRO A C 1
ATOM 1554 O O . PRO A 1 192 ? -15.084 10.598 -4.004 1.00 64.25 192 PRO A O 1
ATOM 1557 N N . CYS A 1 193 ? -13.159 9.996 -3.009 1.00 59.41 193 CYS A N 1
ATOM 1558 C CA . CYS A 1 193 ? -13.679 8.788 -2.392 1.00 59.41 193 CYS A CA 1
ATOM 1559 C C . CYS A 1 193 ? -14.663 9.181 -1.285 1.00 59.41 193 CYS A C 1
ATOM 1561 O O . CYS A 1 193 ? -14.281 9.413 -0.144 1.00 59.41 193 CYS A O 1
ATOM 1563 N N . GLY A 1 194 ? -15.940 9.287 -1.643 1.00 62.31 194 GLY A N 1
ATOM 1564 C CA . GLY A 1 194 ? -17.063 9.371 -0.711 1.00 62.31 194 GLY A CA 1
ATOM 1565 C C . GLY A 1 194 ? -17.606 7.996 -0.334 1.00 62.31 194 GLY A C 1
ATOM 1566 O O . GLY A 1 194 ? -18.739 7.913 0.095 1.00 62.31 194 GLY A O 1
ATOM 1567 N N . TYR A 1 195 ? -16.846 6.921 -0.559 1.00 69.00 195 TYR A N 1
ATOM 1568 C CA . TYR A 1 195 ? -17.275 5.560 -0.254 1.00 69.00 195 TYR A CA 1
ATOM 1569 C C . TYR A 1 195 ? -16.616 5.064 1.023 1.00 69.00 195 TYR A C 1
ATOM 1571 O O . TYR A 1 195 ? -15.420 5.273 1.243 1.00 69.00 195 TYR A O 1
ATOM 1579 N N . GLN A 1 196 ? -17.384 4.342 1.835 1.00 80.00 196 GLN A N 1
ATOM 1580 C CA . GLN A 1 196 ? -16.845 3.658 2.999 1.00 80.00 196 GLN A CA 1
ATOM 1581 C C . GLN A 1 196 ? -16.019 2.439 2.576 1.00 80.00 196 GLN A C 1
ATOM 1583 O O . GLN A 1 196 ? -16.573 1.499 1.998 1.00 80.00 196 GLN A O 1
ATOM 1588 N N . PRO A 1 197 ? -14.712 2.406 2.873 1.00 84.69 197 PRO A N 1
ATOM 1589 C CA . PRO A 1 197 ? -13.908 1.224 2.646 1.00 84.69 197 PRO A CA 1
ATOM 1590 C C . PRO A 1 197 ? -14.360 0.099 3.576 1.00 84.69 197 PRO A C 1
ATOM 1592 O O . PRO A 1 197 ? -14.580 0.293 4.773 1.00 84.69 197 PRO A O 1
ATOM 1595 N N . VAL A 1 198 ? -14.436 -1.101 3.023 1.00 90.62 198 VAL A N 1
ATOM 1596 C CA . VAL A 1 198 ? -14.684 -2.341 3.748 1.00 90.62 198 VAL A CA 1
ATOM 1597 C C . VAL A 1 198 ? -13.341 -2.987 4.057 1.00 90.62 198 VAL A C 1
ATOM 1599 O O . VAL A 1 198 ? -12.508 -3.157 3.169 1.00 90.62 198 VAL A O 1
ATOM 1602 N N . VAL A 1 199 ? -13.112 -3.354 5.314 1.00 94.88 199 VAL A N 1
ATOM 1603 C CA . VAL A 1 199 ? -11.897 -4.081 5.695 1.00 94.88 199 VAL A CA 1
ATOM 1604 C C . VAL A 1 199 ? -11.972 -5.514 5.170 1.00 94.88 199 VAL A C 1
ATOM 1606 O O . VAL A 1 199 ? -12.990 -6.186 5.328 1.00 94.88 199 VAL A O 1
ATOM 1609 N N . GLN A 1 200 ? -10.893 -5.989 4.554 1.00 94.75 200 GLN A N 1
ATOM 1610 C CA . GLN A 1 200 ? -10.796 -7.320 3.955 1.00 94.75 200 GLN A CA 1
ATOM 1611 C C . GLN A 1 200 ? -9.430 -7.963 4.217 1.00 94.75 200 GLN A C 1
ATOM 1613 O O . GLN A 1 200 ? -8.491 -7.299 4.641 1.00 94.75 200 GLN A O 1
ATOM 1618 N N . ASN A 1 201 ? -9.311 -9.266 3.940 1.00 92.31 201 ASN A N 1
ATOM 1619 C CA . ASN A 1 201 ? -8.052 -10.025 4.010 1.00 92.31 201 ASN A CA 1
ATOM 1620 C C . ASN A 1 201 ? -7.315 -9.944 5.364 1.00 92.31 201 ASN A C 1
ATOM 1622 O O . ASN A 1 201 ? -6.090 -10.068 5.413 1.00 92.31 201 ASN A O 1
ATOM 1626 N N . ILE A 1 202 ? -8.056 -9.763 6.460 1.00 94.56 202 ILE A N 1
ATOM 1627 C CA . ILE A 1 202 ? -7.541 -9.839 7.829 1.00 94.56 202 ILE A CA 1
ATOM 1628 C C . ILE A 1 202 ? -8.170 -11.052 8.512 1.00 94.56 202 ILE A C 1
ATOM 1630 O O . ILE A 1 202 ? -9.369 -11.072 8.779 1.00 94.56 202 ILE A O 1
ATOM 1634 N N . ASP A 1 203 ? -7.345 -12.054 8.807 1.00 94.56 203 ASP A N 1
ATOM 1635 C CA . ASP A 1 203 ? -7.698 -13.192 9.658 1.00 94.56 203 ASP A CA 1
ATOM 1636 C C . ASP A 1 203 ? -6.890 -13.100 10.957 1.00 94.56 203 ASP A C 1
ATOM 1638 O O . ASP A 1 203 ? -5.658 -13.129 10.934 1.00 94.56 203 ASP A O 1
ATOM 1642 N N . TYR A 1 204 ? -7.581 -13.011 12.096 1.00 94.88 204 TYR A N 1
ATOM 1643 C CA . TYR A 1 204 ? -6.969 -12.901 13.423 1.00 94.88 204 TYR A CA 1
ATOM 1644 C C . TYR A 1 204 ? -5.997 -14.045 13.742 1.00 94.88 204 TYR A C 1
ATOM 1646 O O . TYR A 1 204 ? -5.089 -13.874 14.550 1.00 94.88 204 TYR A O 1
ATOM 1654 N N . ARG A 1 205 ? -6.151 -15.210 13.103 1.00 95.94 205 ARG A N 1
ATOM 1655 C CA . ARG A 1 205 ? -5.275 -16.368 13.323 1.00 95.94 205 ARG A CA 1
ATOM 1656 C C . ARG A 1 205 ? -3.929 -16.242 12.624 1.00 95.94 205 ARG A C 1
ATOM 1658 O O . ARG A 1 205 ? -2.965 -16.866 13.057 1.00 95.94 205 ARG A O 1
ATOM 1665 N N . THR A 1 206 ? -3.865 -15.491 11.528 1.00 95.19 206 THR A N 1
ATOM 1666 C CA . THR A 1 206 ? -2.678 -15.439 10.661 1.00 95.19 206 THR A CA 1
ATOM 1667 C C . THR A 1 206 ? -2.082 -14.044 10.535 1.00 95.19 206 THR A C 1
ATOM 1669 O O . THR A 1 206 ? -0.938 -13.930 10.101 1.00 95.19 206 THR A O 1
ATOM 1672 N N . ILE A 1 207 ? -2.814 -12.991 10.913 1.00 96.06 207 ILE A N 1
ATOM 1673 C CA . ILE A 1 207 ? -2.400 -11.596 10.714 1.00 96.06 207 ILE A CA 1
ATOM 1674 C C . ILE A 1 207 ? -1.079 -11.253 11.413 1.00 96.06 207 ILE A C 1
ATOM 1676 O O . ILE A 1 207 ? -0.282 -10.489 10.880 1.00 96.06 207 ILE A O 1
ATOM 1680 N N . ASP A 1 208 ? -0.779 -11.875 12.554 1.00 96.88 208 ASP A N 1
ATOM 1681 C CA . ASP A 1 208 ? 0.481 -11.642 13.273 1.00 96.88 208 ASP A CA 1
ATOM 1682 C C . ASP A 1 208 ? 1.705 -12.226 12.551 1.00 96.88 208 ASP A C 1
ATOM 1684 O O . ASP A 1 208 ? 2.836 -11.787 12.782 1.00 96.88 208 ASP A O 1
ATOM 1688 N N . HIS A 1 209 ? 1.492 -13.195 11.658 1.00 95.69 209 HIS A N 1
ATOM 1689 C CA . HIS A 1 209 ? 2.519 -13.783 10.794 1.00 95.69 209 HIS A CA 1
ATOM 1690 C C . HIS A 1 209 ? 2.578 -13.128 9.415 1.00 95.69 209 HIS A C 1
ATOM 1692 O O 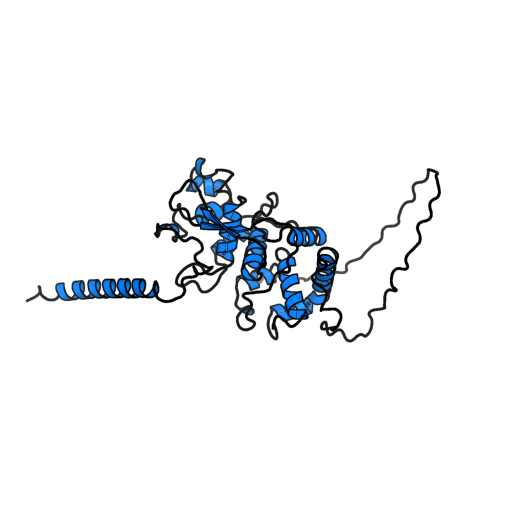. HIS A 1 209 ? 3.395 -13.519 8.578 1.00 95.69 209 HIS A O 1
ATOM 1698 N N . ASP A 1 210 ? 1.719 -12.143 9.174 1.00 95.44 210 ASP A N 1
ATOM 1699 C CA . ASP A 1 210 ? 1.662 -11.438 7.917 1.00 95.44 210 ASP A CA 1
ATOM 1700 C C . ASP A 1 210 ? 2.793 -10.416 7.798 1.00 95.44 210 ASP A C 1
ATOM 1702 O O . ASP A 1 210 ? 2.855 -9.447 8.555 1.00 95.44 210 ASP A O 1
ATOM 1706 N N . ARG A 1 211 ? 3.695 -10.613 6.834 1.00 96.38 211 ARG A N 1
ATOM 1707 C CA . ARG A 1 211 ? 4.888 -9.769 6.704 1.00 96.38 211 ARG A CA 1
ATOM 1708 C C . ARG A 1 211 ? 4.558 -8.321 6.344 1.00 96.38 211 ARG A C 1
ATOM 1710 O O . ARG A 1 211 ? 5.183 -7.421 6.897 1.00 96.38 211 ARG A O 1
ATOM 1717 N N . LEU A 1 212 ? 3.563 -8.078 5.488 1.00 97.06 212 LEU A N 1
ATOM 1718 C CA . LEU A 1 212 ? 3.122 -6.716 5.179 1.00 97.06 212 LEU A CA 1
ATOM 1719 C C . LEU A 1 212 ? 2.557 -6.029 6.430 1.00 97.06 212 LEU A C 1
ATOM 1721 O O . LEU A 1 212 ? 2.951 -4.905 6.730 1.00 97.06 212 LEU A O 1
ATOM 1725 N N . MET A 1 213 ? 1.686 -6.697 7.196 1.00 97.81 213 MET A N 1
ATOM 1726 C CA . MET A 1 213 ? 1.157 -6.120 8.440 1.00 97.81 213 MET A CA 1
ATOM 1727 C C . MET A 1 213 ? 2.262 -5.883 9.478 1.00 97.81 213 MET A C 1
ATOM 1729 O O . MET A 1 213 ? 2.252 -4.857 10.154 1.00 97.81 213 MET A O 1
ATOM 1733 N N . GLN A 1 214 ? 3.248 -6.777 9.591 1.00 97.56 214 GLN A N 1
ATOM 1734 C CA . GLN A 1 214 ? 4.411 -6.555 10.459 1.00 97.56 214 GLN A CA 1
ATOM 1735 C C . GLN A 1 214 ? 5.151 -5.269 10.078 1.00 97.56 214 GLN A C 1
ATOM 1737 O O . GLN A 1 214 ? 5.407 -4.445 10.954 1.00 97.56 214 GLN A O 1
ATOM 1742 N N . LYS A 1 215 ? 5.402 -5.046 8.782 1.00 97.69 215 LYS A N 1
ATOM 1743 C CA . LYS A 1 215 ? 6.029 -3.812 8.283 1.00 97.69 215 LYS A CA 1
ATOM 1744 C C . LYS A 1 215 ? 5.187 -2.574 8.569 1.00 97.69 215 LYS A C 1
ATOM 1746 O O . LYS A 1 215 ? 5.728 -1.561 9.004 1.00 97.69 215 LYS A O 1
ATOM 1751 N N . VAL A 1 216 ? 3.869 -2.671 8.397 1.00 98.19 216 VAL A N 1
ATOM 1752 C CA . VAL A 1 216 ? 2.926 -1.602 8.759 1.00 98.19 216 VAL A CA 1
ATOM 1753 C C . VAL A 1 216 ? 2.981 -1.295 10.260 1.00 98.19 216 VAL A C 1
ATOM 1755 O O . VAL A 1 216 ? 2.972 -0.133 10.642 1.00 98.19 216 VAL A O 1
ATOM 1758 N N . LEU A 1 217 ? 3.072 -2.295 11.137 1.00 97.94 217 LEU A N 1
ATOM 1759 C CA . LEU A 1 217 ? 3.147 -2.070 12.586 1.00 97.94 217 LEU A CA 1
ATOM 1760 C C . LEU A 1 217 ? 4.516 -1.546 13.049 1.00 97.94 217 LEU A C 1
ATOM 1762 O O . LEU A 1 217 ? 4.577 -0.772 14.006 1.00 97.94 217 LEU A O 1
ATOM 1766 N N . GLU A 1 218 ? 5.600 -1.945 12.383 1.00 97.75 218 GLU A N 1
ATOM 1767 C CA . GLU A 1 218 ? 6.958 -1.430 12.613 1.00 97.75 218 GLU A CA 1
ATOM 1768 C C . GLU A 1 218 ? 7.086 0.036 12.176 1.00 97.75 218 GLU A C 1
ATOM 1770 O O . GLU A 1 218 ? 7.676 0.853 12.887 1.00 97.75 218 GLU A O 1
ATOM 1775 N N . HIS A 1 219 ? 6.472 0.384 11.044 1.00 97.62 219 HIS A N 1
ATOM 1776 C CA . HIS A 1 219 ? 6.484 1.720 10.457 1.00 97.62 219 HIS A CA 1
ATOM 1777 C C . HIS A 1 219 ? 5.051 2.187 10.162 1.00 97.62 219 HIS A C 1
ATOM 1779 O O . HIS A 1 219 ? 4.629 2.187 9.009 1.00 97.62 219 HIS A O 1
ATOM 1785 N N . PRO A 1 220 ? 4.281 2.615 11.181 1.00 97.88 220 PRO A N 1
ATOM 1786 C CA . PRO A 1 220 ? 2.848 2.866 11.017 1.00 97.88 220 PRO A CA 1
ATOM 1787 C C . PRO A 1 220 ? 2.510 4.184 10.330 1.00 97.88 220 PRO A C 1
ATOM 1789 O O . PRO A 1 220 ? 1.414 4.301 9.795 1.00 97.88 220 PRO A O 1
ATOM 1792 N N . LEU A 1 221 ? 3.405 5.181 10.352 1.00 97.19 221 LEU A N 1
ATOM 1793 C CA . LEU A 1 221 ? 3.125 6.529 9.831 1.00 97.19 221 LEU A CA 1
ATOM 1794 C C . LEU A 1 221 ? 2.627 6.556 8.375 1.00 97.19 221 LEU A C 1
ATOM 1796 O O . LEU A 1 221 ? 1.631 7.244 8.144 1.00 97.19 221 LEU A O 1
ATOM 1800 N N . PRO A 1 222 ? 3.231 5.815 7.425 1.00 97.88 222 PRO A N 1
ATOM 1801 C CA . PRO A 1 222 ? 2.769 5.796 6.042 1.00 97.88 222 PRO A CA 1
ATOM 1802 C C . PRO A 1 222 ? 1.371 5.206 5.884 1.00 97.88 222 PRO A C 1
ATOM 1804 O O . PRO A 1 222 ? 0.615 5.687 5.065 1.00 97.88 222 PRO A O 1
ATOM 1807 N N . ALA A 1 223 ? 0.988 4.215 6.687 1.00 97.81 223 ALA A N 1
ATOM 1808 C CA . ALA A 1 223 ? -0.292 3.514 6.554 1.00 97.81 223 ALA A CA 1
ATOM 1809 C C . ALA A 1 223 ? -1.282 3.858 7.684 1.00 97.81 223 ALA A C 1
ATOM 1811 O O . ALA A 1 223 ? -2.120 3.036 8.062 1.00 97.81 223 ALA A O 1
ATOM 1812 N N . LEU A 1 224 ? -1.169 5.048 8.287 1.00 97.31 224 LEU A N 1
ATOM 1813 C CA . LEU A 1 224 ? -1.988 5.422 9.446 1.00 97.31 224 LEU A CA 1
ATOM 1814 C C . LEU A 1 224 ? -3.479 5.517 9.121 1.00 97.31 224 LEU A C 1
ATOM 1816 O O . LEU A 1 224 ? -4.303 5.186 9.971 1.00 97.31 224 LEU A O 1
ATOM 1820 N N . ASP A 1 225 ? -3.836 5.983 7.932 1.00 95.75 225 ASP A N 1
ATOM 1821 C CA . ASP A 1 225 ? -5.216 6.058 7.457 1.00 95.75 225 ASP A CA 1
ATOM 1822 C C . ASP A 1 225 ? -5.810 4.648 7.262 1.00 95.75 225 ASP A C 1
ATOM 1824 O O . ASP A 1 225 ? -6.908 4.371 7.754 1.00 95.75 225 ASP A O 1
ATOM 1828 N N . VAL A 1 226 ? -5.038 3.722 6.678 1.00 97.06 226 VAL A N 1
ATOM 1829 C CA . VAL A 1 226 ? -5.394 2.301 6.548 1.00 97.06 226 VAL A CA 1
ATOM 1830 C C . VAL A 1 226 ? -5.608 1.676 7.927 1.00 97.06 226 VAL A C 1
ATOM 1832 O O . VAL A 1 226 ? -6.660 1.091 8.193 1.00 97.06 226 VAL A O 1
ATOM 1835 N N . LEU A 1 227 ? -4.659 1.866 8.848 1.00 98.06 227 LEU A N 1
ATOM 1836 C CA . LEU A 1 227 ? -4.771 1.396 10.231 1.00 98.06 227 LEU A CA 1
ATOM 1837 C C . LEU A 1 227 ? -5.969 2.011 10.962 1.00 98.06 227 LEU A C 1
ATOM 1839 O O . LEU A 1 227 ? -6.618 1.322 11.743 1.00 98.06 227 LEU A O 1
ATOM 1843 N N . THR A 1 228 ? -6.301 3.276 10.696 1.00 96.19 228 THR A N 1
ATOM 1844 C CA . THR A 1 228 ? -7.463 3.946 11.305 1.00 96.19 228 THR A CA 1
ATOM 1845 C C . THR A 1 228 ? -8.776 3.312 10.847 1.00 96.19 228 THR A C 1
ATOM 1847 O O . THR A 1 228 ? -9.691 3.142 11.650 1.00 96.19 228 THR A O 1
ATOM 1850 N N . ARG A 1 229 ? -8.875 2.888 9.584 1.00 94.44 229 ARG A N 1
ATOM 1851 C CA . ARG A 1 229 ? -10.058 2.180 9.062 1.00 94.44 229 ARG A CA 1
ATOM 1852 C C . ARG A 1 229 ? -10.203 0.786 9.656 1.00 94.44 229 ARG A C 1
ATOM 1854 O O . ARG A 1 229 ? -11.301 0.393 10.042 1.00 94.44 229 ARG A O 1
ATOM 1861 N N . ILE A 1 230 ? -9.088 0.072 9.802 1.00 96.69 230 ILE A N 1
ATOM 1862 C CA . ILE A 1 230 ? -9.060 -1.229 10.478 1.00 96.69 230 ILE A CA 1
ATOM 1863 C C . ILE A 1 230 ? -9.446 -1.077 11.958 1.00 96.69 230 ILE A C 1
ATOM 1865 O O . ILE A 1 230 ? -10.256 -1.853 12.465 1.00 96.69 230 ILE A O 1
ATOM 1869 N N . TYR A 1 231 ? -8.936 -0.041 12.630 1.00 96.50 231 TYR A N 1
ATOM 1870 C CA . TYR A 1 231 ? -9.312 0.308 14.001 1.00 96.50 231 TYR A CA 1
ATOM 1871 C C . TYR A 1 231 ? -10.818 0.551 14.133 1.00 96.50 231 TYR A C 1
ATOM 1873 O O . TYR A 1 231 ? -11.448 0.005 15.036 1.00 96.50 231 TYR A O 1
ATOM 1881 N N . LEU A 1 232 ? -11.413 1.324 13.220 1.00 92.88 232 LEU A N 1
ATOM 1882 C CA . LEU A 1 232 ? -12.853 1.581 13.215 1.00 92.88 232 LEU A CA 1
ATOM 1883 C C . LEU A 1 232 ? -13.668 0.295 13.036 1.00 92.88 232 LEU A C 1
ATOM 1885 O O . LEU A 1 232 ? -14.616 0.079 13.787 1.00 92.88 232 LEU A O 1
ATOM 1889 N N . ALA A 1 233 ? -13.285 -0.584 12.108 1.00 93.50 233 ALA A N 1
ATOM 1890 C CA . ALA A 1 233 ? -13.953 -1.875 11.925 1.00 93.50 233 ALA A CA 1
ATOM 1891 C C . ALA A 1 233 ? -13.880 -2.754 13.187 1.00 93.50 233 ALA A C 1
ATOM 1893 O O . ALA A 1 233 ? -14.880 -3.342 13.605 1.00 93.50 233 ALA A O 1
ATOM 1894 N N . TRP A 1 234 ? -12.720 -2.789 13.848 1.00 95.12 234 TRP A N 1
ATOM 1895 C CA . TRP A 1 234 ? -12.556 -3.481 15.128 1.00 95.12 234 TRP A CA 1
ATOM 1896 C C . TRP A 1 234 ? -13.444 -2.879 16.226 1.00 95.12 234 TRP A C 1
ATOM 1898 O O . TRP A 1 234 ? -14.163 -3.608 16.907 1.00 95.12 234 TRP A O 1
ATOM 1908 N N . ARG A 1 235 ? -13.483 -1.546 16.346 1.00 92.69 235 ARG A N 1
ATOM 1909 C CA . ARG A 1 235 ? -14.331 -0.829 17.316 1.00 92.69 235 ARG A CA 1
ATOM 1910 C C . ARG A 1 235 ? -15.826 -1.033 17.088 1.00 92.69 235 ARG A C 1
ATOM 1912 O O . ARG A 1 235 ? -16.576 -1.067 18.058 1.00 92.69 235 ARG A O 1
ATOM 1919 N N . MET A 1 236 ? -16.254 -1.166 15.836 1.00 90.12 236 MET A N 1
ATOM 1920 C CA . MET A 1 236 ? -17.646 -1.463 15.475 1.00 90.12 236 MET A CA 1
ATOM 1921 C C . MET A 1 236 ? -18.012 -2.942 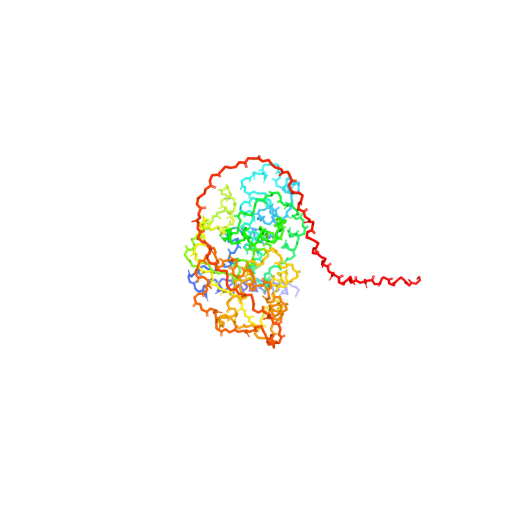15.661 1.00 90.12 236 MET A C 1
ATOM 1923 O O . MET A 1 236 ? -19.171 -3.307 15.479 1.00 90.12 236 MET A O 1
ATOM 1927 N N . GLY A 1 237 ? -17.047 -3.805 15.996 1.00 92.31 237 GLY A N 1
ATOM 1928 C CA . GLY A 1 237 ? -17.265 -5.243 16.131 1.00 92.31 237 GLY A CA 1
ATOM 1929 C C . GLY A 1 237 ? -17.443 -5.978 14.799 1.00 92.31 237 GLY A C 1
ATOM 1930 O O . GLY A 1 237 ? -17.838 -7.141 14.804 1.00 92.31 237 GLY A O 1
ATOM 1931 N N . THR A 1 238 ? -17.146 -5.339 13.660 1.00 93.00 238 THR A N 1
ATOM 1932 C CA . THR A 1 238 ? -17.192 -5.986 12.334 1.00 93.00 238 THR A CA 1
ATOM 1933 C C . THR A 1 238 ? -15.909 -6.752 12.011 1.00 93.00 238 THR A C 1
ATOM 1935 O O . THR A 1 238 ? -15.894 -7.564 11.089 1.00 93.00 238 THR A O 1
ATOM 1938 N N . LEU A 1 239 ? -14.845 -6.531 12.790 1.00 95.06 239 LEU A N 1
ATOM 1939 C CA . LEU A 1 239 ? -13.568 -7.228 12.688 1.00 95.06 239 LEU A CA 1
ATOM 1940 C C . LEU A 1 239 ? -13.138 -7.776 14.055 1.00 95.06 239 LEU A C 1
ATOM 1942 O O . LEU A 1 239 ? -12.968 -7.023 15.012 1.00 95.06 239 LEU A O 1
ATOM 1946 N N . GLN A 1 240 ? -12.901 -9.085 14.138 1.00 96.50 240 GLN A N 1
ATOM 1947 C CA . GLN A 1 240 ? -12.364 -9.723 15.340 1.00 96.50 240 GLN A CA 1
ATOM 1948 C C . GLN A 1 240 ? -10.833 -9.674 15.322 1.00 96.50 240 GLN A C 1
ATOM 1950 O O . GLN A 1 240 ? -10.221 -10.172 14.384 1.00 96.50 240 GLN A O 1
ATOM 1955 N N . LEU A 1 241 ? -10.216 -9.109 16.365 1.00 96.81 241 LEU A N 1
ATOM 1956 C CA . LEU A 1 241 ? -8.751 -9.026 16.514 1.00 96.81 241 LEU A CA 1
ATOM 1957 C C . LEU A 1 241 ? -8.240 -9.567 17.857 1.00 96.81 241 LEU A C 1
ATOM 1959 O O . LEU A 1 241 ? -7.067 -9.389 18.181 1.00 96.81 241 LEU A O 1
ATOM 1963 N N . THR A 1 242 ? -9.099 -10.227 18.635 1.00 96.38 242 THR A N 1
ATOM 1964 C CA . THR A 1 242 ? -8.777 -10.637 20.005 1.00 96.38 242 THR A CA 1
ATOM 1965 C C . THR A 1 242 ? -7.519 -11.498 20.078 1.00 96.38 242 THR A C 1
ATOM 1967 O O . THR A 1 242 ? -7.440 -12.548 19.440 1.00 96.38 242 THR A O 1
ATOM 1970 N N . GLY A 1 243 ? -6.551 -11.060 20.882 1.00 96.31 243 GLY A N 1
ATOM 1971 C CA . GLY A 1 243 ? -5.280 -11.742 21.119 1.00 96.31 243 GLY A CA 1
ATOM 1972 C C . GLY A 1 243 ? -4.194 -11.477 20.074 1.00 96.31 243 GLY A C 1
ATOM 1973 O O . GLY A 1 243 ? -3.117 -12.057 20.187 1.00 96.31 243 GLY A O 1
ATOM 1974 N N . THR A 1 244 ? -4.444 -10.618 19.082 1.00 98.12 244 THR A N 1
ATOM 1975 C CA . THR A 1 244 ? -3.454 -10.278 18.045 1.00 98.12 244 THR A CA 1
ATOM 1976 C C . THR A 1 244 ? -2.537 -9.128 18.467 1.00 98.12 244 THR A C 1
ATOM 1978 O O . THR A 1 244 ? -2.893 -8.286 19.301 1.00 98.12 244 THR A O 1
ATOM 1981 N N . ARG A 1 245 ? -1.365 -9.011 17.832 1.00 97.94 245 ARG A N 1
ATOM 1982 C CA . ARG A 1 245 ? -0.478 -7.839 17.986 1.00 97.94 245 ARG A CA 1
ATOM 1983 C C . ARG A 1 245 ? -1.150 -6.551 17.518 1.00 97.94 245 ARG A C 1
ATOM 1985 O O . ARG A 1 245 ? -0.870 -5.486 18.066 1.00 97.94 245 ARG A O 1
ATOM 1992 N N . LEU A 1 246 ? -2.023 -6.647 16.516 1.00 97.62 246 LEU A N 1
ATOM 1993 C CA . LEU A 1 246 ? -2.765 -5.514 15.972 1.00 97.62 246 LEU A CA 1
ATOM 1994 C C . LEU A 1 246 ? -3.771 -4.950 16.990 1.00 97.62 246 LEU A C 1
ATOM 1996 O O . LEU A 1 246 ? -3.824 -3.737 17.180 1.00 97.62 246 LEU A O 1
ATOM 2000 N N . GLU A 1 247 ? -4.496 -5.812 17.712 1.00 97.69 247 GLU A N 1
ATOM 2001 C CA . GLU A 1 247 ? -5.344 -5.385 18.836 1.00 97.69 247 GLU A CA 1
ATOM 2002 C C . GLU A 1 247 ? -4.516 -4.698 19.928 1.00 97.69 247 GLU A C 1
ATOM 2004 O O . 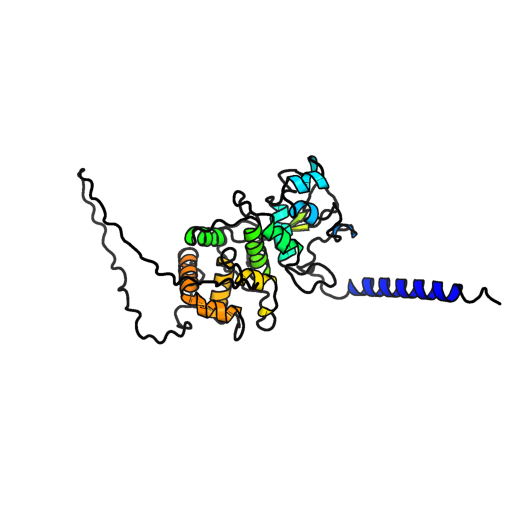GLU A 1 247 ? -4.848 -3.589 20.347 1.00 97.69 247 GLU A O 1
ATOM 2009 N N . ALA A 1 248 ? -3.405 -5.309 20.353 1.00 98.00 248 ALA A N 1
ATOM 2010 C CA . ALA A 1 248 ? -2.535 -4.721 21.372 1.00 98.00 248 ALA A CA 1
ATOM 2011 C C . ALA A 1 248 ? -2.006 -3.337 20.951 1.00 98.00 248 ALA A C 1
ATOM 2013 O O . ALA A 1 248 ? -1.964 -2.405 21.761 1.00 98.00 248 ALA A O 1
ATOM 2014 N N . PHE A 1 249 ? -1.651 -3.180 19.673 1.00 98.06 249 PHE A N 1
ATOM 2015 C CA . PHE A 1 249 ? -1.230 -1.907 19.099 1.00 98.06 249 PHE A CA 1
ATOM 2016 C C . PHE A 1 249 ? -2.347 -0.854 19.149 1.00 98.06 249 PHE A C 1
ATOM 2018 O O . PHE A 1 249 ? -2.105 0.286 19.558 1.00 98.06 249 PHE A O 1
ATOM 2025 N N . PHE A 1 250 ? -3.581 -1.227 18.801 1.00 97.81 250 PHE A N 1
ATOM 2026 C CA . PHE A 1 250 ? -4.732 -0.329 18.877 1.00 97.81 250 PHE A CA 1
ATOM 2027 C C . PHE A 1 250 ? -5.093 0.067 20.303 1.00 97.81 250 PHE A C 1
ATOM 2029 O O . PHE A 1 250 ? -5.343 1.245 20.542 1.00 97.81 250 PHE A O 1
ATOM 2036 N N . ILE A 1 251 ? -5.053 -0.859 21.261 1.00 97.19 251 ILE A N 1
ATOM 2037 C CA . ILE A 1 251 ? -5.267 -0.543 22.679 1.00 97.19 251 ILE A CA 1
ATOM 2038 C C . ILE A 1 251 ? -4.207 0.458 23.158 1.00 97.19 251 ILE A C 1
ATOM 2040 O O . ILE A 1 251 ? -4.545 1.484 23.752 1.00 97.19 251 ILE A O 1
ATOM 2044 N N . GLN A 1 252 ? -2.930 0.218 22.841 1.00 97.38 252 GLN A N 1
ATOM 2045 C CA . GLN A 1 252 ? -1.826 1.098 23.238 1.00 97.38 252 GLN A CA 1
ATOM 2046 C C . GLN A 1 252 ? -1.935 2.507 22.629 1.00 97.38 252 GLN A C 1
ATOM 2048 O O . GLN A 1 252 ? -1.509 3.487 23.244 1.00 97.38 252 GLN A O 1
ATOM 2053 N N . LYS A 1 253 ? -2.457 2.625 21.404 1.00 97.06 253 LYS A N 1
ATOM 2054 C CA . LYS A 1 253 ? -2.514 3.880 20.634 1.00 97.06 253 LYS A CA 1
ATOM 2055 C C . LYS A 1 253 ? -3.934 4.423 20.458 1.00 97.06 253 LYS A C 1
ATOM 2057 O O . LYS A 1 253 ? -4.142 5.290 19.609 1.00 97.06 253 LYS A O 1
ATOM 2062 N N . CYS A 1 254 ? -4.891 3.963 21.259 1.00 95.81 254 CYS A N 1
ATOM 2063 C CA . CYS A 1 254 ? -6.316 4.221 21.058 1.00 95.81 254 CYS A CA 1
ATOM 2064 C C . CYS A 1 254 ? -6.659 5.712 20.941 1.00 95.81 254 CYS A C 1
ATOM 2066 O O . CYS A 1 254 ? -7.256 6.115 19.951 1.00 95.81 254 CYS A O 1
ATOM 2068 N N . ALA A 1 255 ? -6.159 6.559 21.847 1.00 95.19 255 ALA A N 1
ATOM 2069 C CA . ALA A 1 255 ? -6.402 8.003 21.805 1.00 95.19 255 ALA A CA 1
ATOM 2070 C C . ALA A 1 255 ? -5.945 8.656 20.485 1.00 95.19 255 ALA A C 1
ATOM 2072 O O . ALA A 1 255 ? -6.588 9.578 19.981 1.00 95.19 255 ALA A O 1
ATOM 2073 N N . LYS A 1 256 ? -4.842 8.174 19.893 1.00 95.44 256 LYS A N 1
ATOM 2074 C CA . LYS A 1 256 ? -4.368 8.659 18.589 1.00 95.44 256 LYS A CA 1
ATOM 2075 C C . LYS A 1 256 ? -5.334 8.251 17.478 1.00 95.44 256 LYS A C 1
ATOM 2077 O O . LYS A 1 256 ? -5.668 9.086 16.641 1.00 95.44 256 LYS A O 1
ATOM 2082 N N . PHE A 1 257 ? -5.789 7.001 17.483 1.00 95.88 257 PHE A N 1
ATOM 2083 C CA . PHE A 1 257 ? -6.742 6.502 16.495 1.00 95.88 257 PHE A CA 1
ATOM 2084 C C . PHE A 1 257 ? -8.128 7.136 16.636 1.00 95.88 257 PHE A C 1
ATOM 2086 O O . PHE A 1 257 ? -8.717 7.491 15.623 1.00 95.88 257 PHE A O 1
ATOM 2093 N N . ASP A 1 258 ? -8.601 7.402 17.853 1.00 93.44 258 ASP A N 1
ATOM 2094 C CA . ASP A 1 258 ? -9.849 8.136 18.095 1.00 93.44 258 ASP A CA 1
ATOM 2095 C C . ASP A 1 258 ? -9.772 9.576 17.563 1.00 93.44 258 ASP A C 1
ATOM 2097 O O . ASP A 1 258 ? -10.732 10.094 16.988 1.00 93.44 258 ASP A O 1
ATOM 2101 N N . ASN A 1 259 ? -8.622 10.242 17.710 1.00 93.56 259 ASN A N 1
ATOM 2102 C CA . ASN A 1 259 ? -8.404 11.574 17.140 1.00 93.56 259 ASN A CA 1
ATOM 2103 C C . ASN A 1 259 ? -8.409 11.551 15.607 1.00 93.56 259 ASN A C 1
ATOM 2105 O O . ASN A 1 259 ? -9.075 12.384 14.989 1.00 93.56 259 ASN A O 1
ATOM 2109 N N . LEU A 1 260 ? -7.699 10.593 15.003 1.00 93.44 260 LEU A N 1
ATOM 2110 C CA . LEU A 1 260 ? -7.659 10.427 13.549 1.00 93.44 260 LEU A CA 1
ATOM 2111 C C . LEU A 1 260 ? -9.039 10.072 12.990 1.00 93.44 260 LEU A C 1
ATOM 2113 O O . LEU A 1 260 ? -9.477 10.690 12.026 1.00 93.44 260 LEU A O 1
ATOM 2117 N N . ALA A 1 261 ? -9.760 9.156 13.636 1.00 91.19 261 ALA A N 1
ATOM 2118 C CA . ALA A 1 261 ? -11.125 8.802 13.276 1.00 91.19 261 ALA A CA 1
ATOM 2119 C C . ALA A 1 261 ? -12.045 10.027 13.307 1.00 91.19 261 ALA A C 1
ATOM 2121 O O . ALA A 1 261 ? -12.685 10.338 12.309 1.00 91.19 261 ALA A O 1
ATOM 2122 N N . ARG A 1 262 ? -12.067 10.793 14.407 1.00 90.12 262 ARG A N 1
ATOM 2123 C CA . ARG A 1 262 ? -12.885 12.018 14.493 1.00 90.12 262 ARG A CA 1
ATOM 2124 C C . ARG A 1 262 ? -12.560 13.021 13.387 1.00 90.12 262 ARG A C 1
ATOM 2126 O O . ARG A 1 262 ? -13.474 13.624 12.831 1.00 90.12 262 ARG A O 1
ATOM 2133 N N . MET A 1 263 ? -11.279 13.186 13.060 1.00 89.44 263 MET A N 1
ATOM 2134 C CA . MET A 1 263 ? -10.842 14.059 11.972 1.00 89.44 263 MET A CA 1
ATOM 2135 C C . MET A 1 263 ? -11.355 13.576 10.607 1.00 89.44 263 MET A C 1
ATOM 2137 O O . MET A 1 263 ? -11.892 14.386 9.851 1.00 89.44 263 MET A O 1
ATOM 2141 N N . LEU A 1 264 ? -11.215 12.283 10.298 1.00 86.00 264 LEU A N 1
ATOM 2142 C CA . LEU A 1 264 ? -11.708 11.705 9.043 1.00 86.00 264 LEU A CA 1
ATOM 2143 C C . LEU A 1 264 ? -13.233 11.834 8.934 1.00 86.00 264 LEU A C 1
ATOM 2145 O O . LEU A 1 264 ? -13.752 12.243 7.898 1.00 86.00 264 LEU A O 1
ATOM 2149 N N . ASN A 1 265 ? -13.946 11.612 10.035 1.00 80.69 265 ASN A N 1
ATOM 2150 C CA . ASN A 1 265 ? -15.409 11.627 10.071 1.00 80.69 265 ASN A CA 1
ATOM 2151 C C . ASN A 1 265 ? -15.982 13.042 9.931 1.00 80.69 265 ASN A C 1
ATOM 2153 O O . ASN A 1 265 ? -17.024 13.232 9.313 1.00 80.69 265 ASN A O 1
ATOM 2157 N N . ALA A 1 266 ? -15.285 14.059 10.448 1.00 79.00 266 ALA A N 1
ATOM 2158 C CA . ALA A 1 266 ? -15.667 15.458 10.250 1.00 79.00 266 ALA A CA 1
ATOM 2159 C C . ALA A 1 266 ? -15.599 15.895 8.775 1.00 79.00 266 ALA A C 1
ATOM 2161 O O . ALA A 1 266 ? -16.197 16.903 8.399 1.00 79.00 266 ALA A O 1
ATOM 2162 N N . ARG A 1 267 ? -14.845 15.168 7.943 1.00 70.75 267 ARG A N 1
ATOM 2163 C CA . ARG A 1 267 ? -14.667 15.460 6.516 1.00 70.75 267 ARG A CA 1
ATOM 2164 C C . ARG A 1 267 ? -15.454 14.518 5.612 1.00 70.75 267 ARG A C 1
ATOM 2166 O O . ARG A 1 267 ? -15.836 14.937 4.526 1.00 70.75 267 ARG A O 1
ATOM 2173 N N . ILE A 1 268 ? -15.720 13.297 6.071 1.00 68.31 268 ILE A N 1
ATOM 2174 C CA . ILE A 1 268 ? -16.488 12.272 5.364 1.00 68.31 268 ILE A CA 1
ATOM 2175 C C . ILE A 1 268 ? -17.562 11.758 6.347 1.00 68.31 268 ILE A C 1
ATOM 2177 O O . ILE A 1 268 ? -17.290 10.859 7.142 1.00 68.31 268 ILE A O 1
ATOM 2181 N N . PRO A 1 269 ? -18.769 12.356 6.368 1.00 60.62 269 PRO A N 1
ATOM 2182 C CA . PRO A 1 269 ? -19.761 12.154 7.436 1.00 60.62 269 PRO A CA 1
ATOM 2183 C C . PRO A 1 269 ? -20.258 10.715 7.633 1.00 60.62 269 PRO A C 1
ATOM 2185 O O . PRO A 1 269 ? -20.887 10.408 8.642 1.00 60.62 269 PRO A O 1
ATOM 2188 N N . GLU A 1 270 ? -19.992 9.822 6.685 1.00 61.19 270 GLU A N 1
ATOM 2189 C CA . GLU A 1 270 ? -20.562 8.477 6.658 1.00 61.19 270 GLU A CA 1
ATOM 2190 C C . GLU A 1 270 ? -20.001 7.563 7.762 1.00 61.19 270 GLU A C 1
ATOM 2192 O O . GLU A 1 270 ? -20.668 6.627 8.196 1.00 61.19 270 GLU A O 1
ATOM 2197 N N . TYR A 1 271 ? -18.790 7.819 8.260 1.00 55.47 271 TYR A N 1
ATOM 2198 C CA . TYR A 1 271 ? -18.018 6.889 9.104 1.00 55.47 271 TYR A CA 1
ATOM 2199 C C . TYR A 1 271 ? -18.509 6.674 10.550 1.00 55.47 271 TYR A C 1
ATOM 2201 O O . TYR A 1 271 ? -17.952 5.820 11.239 1.00 55.47 271 TYR A O 1
ATOM 2209 N N . LEU A 1 272 ? -19.499 7.423 11.055 1.00 51.34 272 LEU A N 1
ATOM 2210 C CA . LEU A 1 272 ? -19.765 7.480 12.506 1.00 51.34 272 LEU A CA 1
ATOM 2211 C C . LEU A 1 272 ? -21.212 7.268 12.955 1.00 51.34 272 LEU A C 1
ATOM 2213 O O . LEU A 1 272 ? -21.505 7.481 14.130 1.00 51.34 272 LEU A O 1
ATOM 2217 N N . THR A 1 273 ? -22.116 6.793 12.103 1.00 53.81 273 THR A N 1
ATOM 2218 C CA . THR A 1 273 ? -23.496 6.530 12.551 1.00 53.81 273 THR A CA 1
ATOM 2219 C C . THR A 1 273 ? -23.614 5.429 13.621 1.00 53.81 273 THR A C 1
ATOM 2221 O O . THR A 1 273 ? -24.691 5.278 14.185 1.00 53.81 273 THR A O 1
ATOM 2224 N N . VAL A 1 274 ? -22.537 4.700 13.966 1.00 50.84 274 VAL A N 1
ATOM 2225 C CA . VAL A 1 274 ? -22.620 3.500 14.829 1.00 50.84 274 VAL A CA 1
ATOM 2226 C C . VAL A 1 274 ? -21.731 3.524 16.095 1.00 50.84 274 VAL A C 1
ATOM 2228 O O . VAL A 1 274 ? -22.001 2.774 17.027 1.00 50.84 274 VAL A O 1
ATOM 2231 N N . ALA A 1 275 ? -20.707 4.382 16.218 1.00 49.47 275 ALA A N 1
ATOM 2232 C CA . ALA A 1 275 ? -19.662 4.197 17.251 1.00 49.47 275 ALA A CA 1
ATOM 2233 C C . ALA A 1 275 ? -19.760 5.063 18.531 1.00 49.47 275 ALA A C 1
ATOM 2235 O O . ALA A 1 275 ? -18.824 5.071 19.328 1.00 49.47 275 ALA A O 1
ATOM 2236 N N . THR A 1 276 ? -20.865 5.765 18.797 1.00 50.12 276 THR A N 1
ATOM 2237 C CA . THR A 1 276 ? -20.991 6.625 19.999 1.00 50.12 276 THR A CA 1
ATOM 2238 C C . THR A 1 276 ? -21.349 5.884 21.301 1.00 50.12 276 THR A C 1
ATOM 2240 O O . THR A 1 276 ? -21.614 6.537 22.306 1.00 50.12 276 THR A O 1
ATOM 2243 N N . GLY A 1 277 ? -21.353 4.544 21.323 1.00 47.81 277 GLY A N 1
ATOM 2244 C CA . GLY A 1 277 ? -21.932 3.768 22.432 1.00 47.81 277 GLY A CA 1
ATOM 2245 C C . GLY A 1 277 ? -20.994 2.978 23.354 1.00 47.81 277 GLY A C 1
ATOM 2246 O O . GLY A 1 277 ? -21.483 2.453 24.349 1.00 47.81 277 GLY A O 1
ATOM 2247 N N . ALA A 1 278 ? -19.693 2.838 23.074 1.00 49.88 278 ALA A N 1
ATOM 2248 C CA . ALA A 1 278 ? -18.843 1.944 23.873 1.00 49.88 278 ALA A CA 1
ATOM 2249 C C . ALA A 1 278 ? -17.419 2.475 24.082 1.00 49.88 278 ALA A C 1
ATOM 2251 O O . ALA A 1 278 ? -16.614 2.519 23.146 1.00 49.88 278 ALA A O 1
ATOM 2252 N N . ASP A 1 279 ? -17.095 2.804 25.334 1.00 57.03 279 ASP A N 1
ATOM 2253 C CA . ASP A 1 279 ? -15.742 3.060 25.837 1.00 57.03 279 ASP A CA 1
ATOM 2254 C C . ASP A 1 279 ? -14.938 1.746 25.891 1.00 57.03 279 ASP A C 1
ATOM 2256 O O . ASP A 1 279 ? -14.706 1.164 26.946 1.00 57.03 279 ASP A O 1
ATOM 2260 N N . ALA A 1 280 ? -14.520 1.234 24.730 1.00 53.94 280 ALA A N 1
ATOM 2261 C CA . ALA A 1 280 ? -13.653 0.049 24.648 1.00 53.94 280 ALA A CA 1
ATOM 2262 C C . ALA A 1 280 ? -12.182 0.352 25.006 1.00 53.94 280 ALA A C 1
ATOM 2264 O O . ALA A 1 280 ? -11.377 -0.558 25.201 1.00 53.94 280 ALA A O 1
ATOM 2265 N N . CYS A 1 281 ? -11.823 1.632 25.143 1.00 55.88 281 CYS A N 1
ATOM 2266 C CA . CYS A 1 281 ? -10.586 2.029 25.801 1.00 55.88 281 CYS A CA 1
ATOM 2267 C C . CYS A 1 281 ? -10.848 1.891 27.296 1.00 55.88 281 CYS A C 1
ATOM 2269 O O . CYS A 1 281 ? -11.407 2.813 27.876 1.00 55.88 281 CYS A O 1
ATOM 2271 N N . GLY A 1 282 ? -10.504 0.751 27.902 1.00 49.75 282 GLY A N 1
ATOM 2272 C CA . GLY A 1 282 ? -10.711 0.434 29.323 1.00 49.75 282 GLY A CA 1
ATOM 2273 C C . GLY A 1 282 ? -9.977 1.345 30.320 1.00 49.75 282 GLY A C 1
ATOM 2274 O O . GLY A 1 282 ? -9.422 0.879 31.313 1.00 49.75 282 GLY A O 1
ATOM 2275 N N . HIS A 1 283 ? -9.952 2.651 30.083 1.00 45.59 283 HIS A N 1
ATOM 2276 C CA . HIS A 1 283 ? -9.746 3.639 31.111 1.00 45.59 283 HIS A CA 1
ATOM 2277 C C . HIS A 1 283 ? -10.950 3.584 32.044 1.00 45.59 283 HIS A C 1
ATOM 2279 O O . HIS A 1 283 ? -12.010 4.138 31.770 1.00 45.59 283 HIS A O 1
ATOM 2285 N N . SER A 1 284 ? -10.742 2.913 33.178 1.00 38.62 284 SER A N 1
ATOM 2286 C CA . SER A 1 284 ? -11.343 3.315 34.447 1.00 38.62 284 SER A CA 1
ATOM 2287 C C . SER A 1 284 ? -11.510 4.836 34.444 1.00 38.62 284 SER A C 1
ATOM 2289 O O . SER A 1 284 ? -10.523 5.571 34.403 1.00 38.62 284 SER A O 1
ATOM 2291 N N . THR A 1 285 ? -12.756 5.300 34.427 1.00 41.06 285 THR A N 1
ATOM 2292 C CA . THR A 1 285 ? -13.177 6.701 34.304 1.00 41.06 285 THR A CA 1
ATOM 2293 C C . THR A 1 285 ? -12.876 7.525 35.562 1.00 41.06 285 THR A C 1
ATOM 2295 O O . THR A 1 285 ? -13.704 8.307 36.025 1.00 41.06 285 THR A O 1
ATOM 2298 N N . SER A 1 286 ? -11.686 7.391 36.144 1.00 36.28 286 SER A N 1
ATOM 2299 C CA . SER A 1 286 ? -11.188 8.302 37.171 1.00 36.28 286 SER A CA 1
ATOM 2300 C C . SER A 1 286 ? -10.265 9.326 36.506 1.00 36.28 286 SER A C 1
ATOM 2302 O O . SER A 1 286 ? -9.108 9.027 36.230 1.00 36.28 286 SER A O 1
ATOM 2304 N N . HIS A 1 287 ? -10.795 10.528 36.269 1.00 36.75 287 HIS A N 1
ATOM 2305 C CA . HIS A 1 287 ? -10.112 11.721 35.741 1.00 36.75 287 HIS A CA 1
ATOM 2306 C C . HIS A 1 287 ? -9.877 11.804 34.225 1.00 36.75 287 HIS A C 1
ATOM 2308 O O . HIS A 1 287 ? -8.751 11.836 33.743 1.00 36.75 287 HIS A O 1
ATOM 2314 N N . CYS A 1 288 ? -10.950 12.054 33.476 1.00 29.33 288 CYS A N 1
ATOM 2315 C CA . CYS A 1 288 ? -10.890 13.018 32.377 1.00 29.33 288 CYS A CA 1
ATOM 2316 C C . CYS A 1 288 ? -12.005 14.039 32.602 1.00 29.33 288 CYS A C 1
ATOM 2318 O O . CYS A 1 288 ? -13.185 13.739 32.453 1.00 29.33 288 CYS A O 1
ATOM 2320 N N . SER A 1 289 ? -11.605 15.222 33.070 1.00 32.12 289 SER A N 1
ATOM 2321 C CA . SER A 1 289 ? -12.488 16.361 33.303 1.00 32.12 289 SER A CA 1
ATOM 2322 C C . SER A 1 289 ? -13.194 16.733 32.001 1.00 32.12 289 SER A C 1
ATOM 2324 O O . SER A 1 289 ? -12.551 16.951 30.973 1.00 32.12 289 SER A O 1
ATOM 2326 N N . SER A 1 290 ? -14.520 16.781 32.057 1.00 31.00 290 SER A N 1
ATOM 2327 C CA . SER A 1 290 ? -15.393 17.261 30.996 1.00 31.00 290 SER A CA 1
ATOM 2328 C C . SER A 1 290 ? -14.987 18.671 30.563 1.00 31.00 290 SER A C 1
ATOM 2330 O O . SER A 1 290 ? -15.090 19.617 31.346 1.00 31.00 290 SER A O 1
ATOM 2332 N N . TYR A 1 291 ? -14.579 18.832 29.306 1.00 33.56 291 TYR A N 1
ATOM 2333 C CA . TYR A 1 291 ? -14.653 20.136 28.654 1.00 33.56 291 TYR A CA 1
ATOM 2334 C C . TYR A 1 291 ? -16.133 20.468 28.417 1.00 33.56 291 TYR A C 1
ATOM 2336 O O . TYR A 1 291 ? -16.853 19.621 27.880 1.00 33.56 291 TYR A O 1
ATOM 2344 N N . PRO A 1 292 ? -16.618 21.663 28.794 1.00 34.62 292 PRO A N 1
ATOM 2345 C CA . PRO A 1 292 ? -17.972 22.061 28.452 1.00 34.62 292 PRO A CA 1
ATOM 2346 C C . PRO A 1 292 ? -18.091 22.280 26.933 1.00 34.62 292 PRO A C 1
ATOM 2348 O O . PRO A 1 292 ? -17.120 22.692 26.287 1.00 34.62 292 PRO A O 1
ATOM 2351 N N . PRO A 1 293 ? -19.269 22.013 26.344 1.00 38.12 293 PRO A N 1
ATOM 2352 C CA . PRO A 1 293 ? -19.509 22.246 24.929 1.00 38.12 293 PRO A CA 1
ATOM 2353 C C . PRO A 1 293 ? -19.370 23.738 24.609 1.00 38.12 293 PRO A C 1
ATOM 2355 O O . PRO A 1 293 ? -19.868 24.595 25.340 1.00 38.12 293 PRO A O 1
ATOM 2358 N N . ASN A 1 294 ? -18.683 24.035 23.503 1.00 36.16 294 ASN A N 1
ATOM 2359 C CA . ASN A 1 294 ? -18.567 25.378 22.943 1.00 36.16 294 ASN A CA 1
ATOM 2360 C C . ASN A 1 294 ? -19.963 25.986 22.763 1.00 36.16 294 ASN A C 1
ATOM 2362 O O . ASN A 1 294 ? -20.725 25.576 21.888 1.00 36.16 294 ASN A O 1
ATOM 2366 N N . GLY A 1 295 ? -20.268 26.986 23.588 1.00 34.59 295 GLY A N 1
ATOM 2367 C CA . GLY A 1 295 ? -21.400 27.870 23.382 1.00 34.59 295 GLY A CA 1
ATOM 2368 C C . GLY A 1 295 ? -21.228 28.632 22.073 1.00 34.59 295 GLY A C 1
ATOM 2369 O O . GLY A 1 295 ? -20.216 29.297 21.842 1.00 34.59 295 GLY A O 1
ATOM 2370 N N . THR A 1 296 ? -22.240 28.532 21.222 1.00 40.78 296 THR A N 1
ATOM 2371 C CA . THR A 1 296 ? -22.501 29.431 20.100 1.00 40.78 296 THR A CA 1
ATOM 2372 C C . THR A 1 296 ? -22.373 30.887 20.547 1.00 40.78 296 THR A C 1
ATOM 2374 O O . THR A 1 296 ? -23.146 31.347 21.389 1.00 40.78 296 THR A O 1
ATOM 2377 N N . ARG A 1 297 ? -21.414 31.627 19.979 1.00 33.50 297 ARG A N 1
ATOM 2378 C CA . ARG A 1 297 ? -21.392 33.093 20.057 1.00 33.50 297 ARG A CA 1
ATOM 2379 C C . ARG A 1 297 ? -22.132 33.672 18.847 1.00 33.50 297 ARG A C 1
ATOM 2381 O O . ARG A 1 297 ? -21.853 33.235 17.730 1.00 33.50 297 ARG A O 1
ATOM 2388 N N . PRO A 1 298 ? -23.041 34.641 19.039 1.00 39.19 298 PRO A N 1
ATOM 2389 C CA . PRO A 1 298 ? -23.670 35.348 17.935 1.00 39.19 298 PRO A CA 1
ATOM 2390 C C . PRO A 1 298 ? -22.672 36.303 17.267 1.00 39.19 298 PRO A C 1
ATOM 2392 O O . PRO A 1 298 ? -21.841 36.927 17.930 1.00 39.19 298 PRO A O 1
ATOM 2395 N N . TYR A 1 299 ? -22.772 36.400 15.943 1.00 29.12 299 TYR A N 1
ATOM 2396 C CA . TYR A 1 299 ? -22.148 37.444 15.136 1.00 29.12 299 TYR A CA 1
ATOM 2397 C C . TYR A 1 299 ? -22.755 38.802 15.511 1.00 29.12 299 TYR A C 1
ATOM 2399 O O . TYR A 1 299 ? -23.968 38.958 15.430 1.00 29.12 299 TYR A O 1
ATOM 2407 N N . ASN A 1 300 ? -21.916 39.776 15.865 1.00 35.28 300 ASN A N 1
ATOM 2408 C CA . ASN A 1 300 ? -22.268 41.194 15.845 1.00 35.28 300 ASN A CA 1
ATOM 2409 C C . ASN A 1 300 ? -21.242 41.928 14.975 1.00 35.28 300 ASN A C 1
ATOM 2411 O O . ASN A 1 300 ? -20.038 41.864 15.229 1.00 35.28 300 ASN A O 1
ATOM 2415 N N . GLU A 1 301 ? -21.742 42.607 13.946 1.00 43.25 301 GLU A N 1
ATOM 2416 C CA . GLU A 1 301 ? -21.023 43.602 13.154 1.00 43.25 301 GLU A CA 1
ATOM 2417 C C . GLU A 1 301 ? -20.824 44.889 13.970 1.00 43.25 301 GLU A C 1
ATOM 2419 O O . GLU A 1 301 ? -21.787 45.395 14.540 1.00 43.25 301 GLU A O 1
ATOM 2424 N N . ALA A 1 302 ? -19.599 45.435 13.991 1.00 36.59 302 ALA A N 1
ATOM 2425 C CA . ALA A 1 302 ? -19.327 46.879 14.078 1.00 36.59 302 ALA A CA 1
ATOM 2426 C C . ALA A 1 302 ? -17.820 47.196 13.899 1.00 36.59 302 ALA A C 1
ATOM 2428 O O . ALA A 1 302 ? -16.991 46.906 14.753 1.00 36.59 302 ALA A O 1
ATOM 2429 N N . THR A 1 303 ? -17.503 47.776 12.740 1.00 37.53 303 THR A N 1
ATOM 2430 C CA . THR A 1 303 ? -16.735 49.019 12.498 1.00 37.53 303 THR A CA 1
ATOM 2431 C C . THR A 1 303 ? -15.446 49.365 13.295 1.00 37.53 303 THR A C 1
ATOM 2433 O O . THR A 1 303 ? -15.494 49.738 14.457 1.00 37.53 303 THR A O 1
ATOM 2436 N N . GLN A 1 304 ? -14.322 49.381 12.549 1.00 36.16 304 GLN A N 1
ATOM 2437 C CA . GLN A 1 304 ? -13.146 50.299 12.527 1.00 36.16 304 GLN A CA 1
ATOM 2438 C C . GLN A 1 304 ? -12.398 50.742 13.812 1.00 36.16 304 GLN A C 1
ATOM 2440 O O . GLN A 1 304 ? -12.930 51.495 14.616 1.00 36.16 304 GLN A O 1
ATOM 2445 N N . ALA A 1 305 ? -11.076 50.477 13.863 1.00 36.72 305 ALA A N 1
ATOM 2446 C CA . ALA A 1 305 ? -9.972 51.465 13.726 1.00 36.72 305 ALA A CA 1
ATOM 2447 C C . ALA A 1 305 ? -8.573 50.812 13.956 1.00 36.72 305 ALA A C 1
ATOM 2449 O O . ALA A 1 305 ? -8.499 49.772 14.613 1.00 36.72 305 ALA A O 1
ATOM 2450 N N . PRO A 1 306 ? -7.460 51.371 13.422 1.00 48.53 306 PRO A N 1
ATOM 2451 C CA . PRO A 1 306 ? -6.149 50.715 13.385 1.00 48.53 306 PRO A CA 1
ATOM 2452 C C . PRO A 1 306 ? -5.175 51.198 14.477 1.00 48.53 306 PRO A C 1
ATOM 2454 O O . PRO A 1 306 ? -5.112 52.385 14.781 1.00 48.53 306 PRO A O 1
ATOM 2457 N N . GLY A 1 307 ? -4.321 50.290 14.967 1.00 40.56 307 GLY A N 1
ATOM 2458 C CA . GLY A 1 307 ? -3.022 50.644 15.557 1.00 40.56 307 GLY A CA 1
ATOM 2459 C C . GLY A 1 307 ? -2.752 50.129 16.974 1.00 40.56 307 GLY A C 1
ATOM 2460 O O . GLY A 1 307 ? -3.159 50.757 17.940 1.00 40.56 307 GLY A O 1
ATOM 2461 N N . ALA A 1 308 ? -1.998 49.027 17.082 1.00 36.03 308 ALA A N 1
ATOM 2462 C CA . ALA A 1 308 ? -0.903 48.799 18.046 1.00 36.03 308 ALA A CA 1
ATOM 2463 C C . ALA A 1 308 ? -0.419 47.331 17.967 1.00 36.03 308 ALA A C 1
ATOM 2465 O O . ALA A 1 308 ? -1.242 46.430 17.802 1.00 36.03 308 ALA A O 1
ATOM 2466 N N . PRO A 1 309 ? 0.893 47.047 18.103 1.00 41.09 309 PRO A N 1
ATOM 2467 C CA . PRO A 1 309 ? 1.410 45.685 18.080 1.00 41.09 309 PRO A CA 1
ATOM 2468 C C . PRO A 1 309 ? 1.327 45.064 19.480 1.00 41.09 309 PRO A C 1
ATOM 2470 O O . PRO A 1 309 ? 2.111 45.396 20.371 1.00 41.09 309 PRO A O 1
ATOM 2473 N N . THR A 1 310 ? 0.399 44.133 19.691 1.00 38.97 310 THR A N 1
ATOM 2474 C CA . THR A 1 310 ? 0.367 43.334 20.922 1.00 38.97 310 THR A CA 1
ATOM 2475 C C . THR A 1 310 ? 1.236 42.091 20.740 1.00 38.97 310 THR A C 1
ATOM 2477 O O . THR A 1 310 ? 0.907 41.183 19.979 1.00 38.97 310 THR A O 1
ATOM 2480 N N . ARG A 1 311 ? 2.378 42.059 21.436 1.00 36.31 311 ARG A N 1
ATOM 2481 C CA . ARG A 1 311 ? 3.206 40.858 21.606 1.00 36.31 311 ARG A CA 1
ATOM 2482 C C . ARG A 1 311 ? 2.382 39.775 22.308 1.00 36.31 311 ARG A C 1
ATOM 2484 O O . ARG A 1 311 ? 1.937 39.981 23.434 1.00 36.31 311 ARG A O 1
ATOM 2491 N N . LEU A 1 312 ? 2.213 38.629 21.655 1.00 38.78 312 LEU A N 1
ATOM 2492 C CA . LEU A 1 312 ? 1.693 37.415 22.283 1.00 38.78 312 LEU A CA 1
ATOM 2493 C C . LEU A 1 312 ? 2.787 36.775 23.160 1.00 38.78 312 LEU A C 1
ATOM 2495 O O . LEU A 1 312 ? 3.944 36.725 22.732 1.00 38.78 312 LEU A O 1
ATOM 2499 N N . PRO A 1 313 ? 2.460 36.269 24.362 1.00 39.28 313 PRO A N 1
ATOM 2500 C CA . PRO A 1 313 ? 3.382 35.448 25.137 1.00 39.28 313 PRO A CA 1
ATOM 2501 C C . PRO A 1 313 ? 3.547 34.060 24.488 1.00 39.28 313 PRO A C 1
ATOM 2503 O O . PRO A 1 313 ? 2.597 33.547 23.890 1.00 39.28 313 PRO A O 1
ATOM 2506 N N . PRO A 1 314 ? 4.722 33.415 24.606 1.00 36.28 314 PRO A N 1
ATOM 2507 C CA . PRO A 1 314 ? 4.902 32.058 24.113 1.00 36.28 314 PRO A CA 1
ATOM 2508 C C . PRO A 1 314 ? 4.149 31.067 25.010 1.00 36.28 314 PRO A C 1
ATOM 2510 O O . PRO A 1 314 ? 4.408 30.965 26.209 1.00 36.28 314 PRO A O 1
ATOM 2513 N N . LEU A 1 315 ? 3.237 30.299 24.412 1.00 30.61 315 LEU A N 1
ATOM 2514 C CA . LEU A 1 315 ? 2.726 29.063 24.997 1.00 30.61 315 LEU A CA 1
ATOM 2515 C C . LEU A 1 315 ? 3.827 28.003 24.890 1.00 30.61 315 LEU A C 1
ATOM 2517 O O . LEU A 1 315 ? 4.040 27.402 23.839 1.00 30.61 315 LEU A O 1
ATOM 2521 N N . ALA A 1 316 ? 4.556 27.810 25.985 1.00 29.20 316 ALA A N 1
ATOM 2522 C CA . ALA A 1 316 ? 5.468 26.692 26.151 1.00 29.20 316 ALA A CA 1
ATOM 2523 C C . ALA A 1 316 ? 4.656 25.420 26.444 1.00 29.20 316 ALA A C 1
ATOM 2525 O O . ALA A 1 316 ? 4.134 25.243 27.541 1.00 29.20 316 ALA A O 1
ATOM 2526 N N . CYS A 1 317 ? 4.558 24.521 25.465 1.00 28.03 317 CYS A N 1
ATOM 2527 C CA . CYS A 1 317 ? 4.214 23.124 25.709 1.00 28.03 317 CYS A CA 1
ATOM 2528 C C . CYS A 1 317 ? 5.523 22.350 25.875 1.00 28.03 317 CYS A C 1
ATOM 2530 O O . CYS A 1 317 ? 6.180 22.007 24.894 1.00 28.03 317 CYS A O 1
ATOM 2532 N N . THR A 1 318 ? 5.930 22.094 27.114 1.00 28.98 318 THR A N 1
ATOM 2533 C CA . THR A 1 318 ? 7.021 21.162 27.409 1.00 28.98 318 THR A CA 1
ATOM 2534 C C . THR A 1 318 ? 6.503 19.734 27.261 1.00 28.98 318 THR A C 1
ATOM 2536 O O . THR A 1 318 ? 5.763 19.245 28.111 1.00 28.98 318 THR A O 1
ATOM 2539 N N . LEU A 1 319 ? 6.885 19.077 26.168 1.00 32.53 319 LEU A N 1
ATOM 2540 C CA . LEU A 1 319 ? 6.857 17.623 26.022 1.00 32.53 319 LEU A CA 1
ATOM 2541 C C . LEU A 1 319 ? 8.037 17.057 26.818 1.00 32.53 319 LEU A C 1
ATOM 2543 O O . LEU A 1 319 ? 9.190 17.209 26.423 1.00 32.53 319 LEU A O 1
ATOM 2547 N N . SER A 1 320 ? 7.762 16.443 27.964 1.00 32.47 320 SER A N 1
ATOM 2548 C CA . SER A 1 320 ? 8.735 15.606 28.661 1.00 32.47 320 SER A CA 1
ATOM 2549 C C . SER A 1 320 ? 8.724 14.209 28.034 1.00 32.47 320 SER A C 1
ATOM 2551 O O . SER A 1 320 ? 7.881 13.382 28.379 1.00 32.47 320 SER A O 1
ATOM 2553 N N . ASP A 1 321 ? 9.650 13.961 27.112 1.00 34.19 321 ASP A N 1
ATOM 2554 C CA . ASP A 1 321 ? 10.054 12.615 26.698 1.00 34.19 321 ASP A CA 1
ATOM 2555 C C . ASP A 1 321 ? 11.006 12.016 27.749 1.00 34.19 321 ASP A C 1
ATOM 2557 O O . ASP A 1 321 ? 12.016 12.646 28.082 1.00 34.19 321 ASP A O 1
ATOM 2561 N N . PRO A 1 322 ? 10.778 10.793 28.258 1.00 43.78 322 PRO A N 1
ATOM 2562 C CA . PRO A 1 322 ? 11.838 10.040 28.906 1.00 43.78 322 PRO A CA 1
ATOM 2563 C C . PRO A 1 322 ? 12.718 9.374 27.839 1.00 43.78 322 PRO A C 1
ATOM 2565 O O . PRO A 1 322 ? 12.309 8.449 27.137 1.00 43.78 322 PRO A O 1
ATOM 2568 N N . ALA A 1 323 ? 13.953 9.865 27.740 1.00 34.62 323 ALA A N 1
ATOM 2569 C CA . ALA A 1 323 ? 15.008 9.328 26.894 1.00 34.62 323 ALA A CA 1
ATOM 2570 C C . ALA A 1 323 ? 15.294 7.843 27.188 1.00 34.62 323 ALA A C 1
ATOM 2572 O O . ALA A 1 323 ? 15.570 7.444 28.322 1.00 34.62 323 ALA A O 1
ATOM 2573 N N . PHE A 1 324 ? 15.296 7.036 26.128 1.00 31.77 324 PHE A N 1
ATOM 2574 C CA . PHE A 1 324 ? 15.758 5.654 26.124 1.00 31.77 324 PHE A CA 1
ATOM 2575 C C . PHE A 1 324 ? 17.292 5.651 25.992 1.00 31.77 324 PHE A C 1
ATOM 2577 O O . PHE A 1 324 ? 17.844 5.844 24.910 1.00 31.77 324 PHE A O 1
ATOM 2584 N N . LEU A 1 325 ? 17.999 5.489 27.113 1.00 34.28 325 LEU A N 1
ATOM 2585 C CA . LEU A 1 325 ? 19.460 5.373 27.160 1.00 34.28 325 LEU A CA 1
ATOM 2586 C C . LEU A 1 325 ? 19.884 3.940 26.799 1.00 34.28 325 LEU A C 1
ATOM 2588 O O . LEU A 1 325 ? 19.816 3.031 27.625 1.00 34.28 325 LEU A O 1
ATOM 2592 N N . VAL A 1 326 ? 20.367 3.743 25.571 1.00 36.12 326 VAL A N 1
ATOM 2593 C CA . VAL A 1 326 ? 21.086 2.526 25.172 1.00 36.12 326 VAL A CA 1
ATOM 2594 C C . VAL A 1 326 ? 22.526 2.629 25.682 1.00 36.12 326 VAL A C 1
ATOM 2596 O O . VAL A 1 326 ? 23.322 3.422 25.186 1.00 36.12 326 VAL A O 1
ATOM 2599 N N . ARG A 1 327 ? 22.873 1.822 26.691 1.00 32.97 327 ARG A N 1
ATOM 2600 C CA . ARG A 1 327 ? 24.265 1.592 27.101 1.00 32.97 327 ARG A CA 1
ATOM 2601 C C . ARG A 1 327 ? 24.931 0.634 26.111 1.00 32.97 327 ARG A C 1
ATOM 2603 O O . ARG A 1 327 ? 24.622 -0.554 26.104 1.00 32.97 327 ARG A O 1
ATOM 2610 N N . SER A 1 328 ? 25.885 1.130 25.329 1.00 34.53 328 SER A N 1
ATOM 2611 C CA . SER A 1 328 ? 26.870 0.297 24.638 1.00 34.53 328 SER A CA 1
ATOM 2612 C C . SER A 1 328 ? 27.913 -0.198 25.645 1.00 34.53 328 SER A C 1
ATOM 2614 O O . SER A 1 328 ? 28.670 0.597 26.203 1.00 34.53 328 SER A O 1
ATOM 2616 N N . VAL A 1 329 ? 27.958 -1.509 25.880 1.00 40.12 329 VAL A N 1
ATOM 2617 C CA . VAL A 1 329 ? 29.070 -2.170 26.574 1.00 40.12 329 VAL A CA 1
ATOM 2618 C C . VAL A 1 329 ? 30.065 -2.617 25.511 1.00 40.12 329 VAL A C 1
ATOM 2620 O O . VAL A 1 329 ? 29.804 -3.564 24.775 1.00 40.12 329 VAL A O 1
ATOM 2623 N N . VAL A 1 330 ? 31.203 -1.931 25.441 1.00 44.69 330 VAL A N 1
ATOM 2624 C CA . VAL A 1 330 ? 32.417 -2.460 24.814 1.00 44.69 330 VAL A CA 1
ATOM 2625 C C . VAL A 1 330 ? 33.132 -3.302 25.872 1.00 44.69 330 VAL A C 1
ATOM 2627 O O . VAL A 1 330 ? 33.297 -2.867 27.013 1.00 44.69 330 VAL A O 1
ATOM 2630 N N . LYS A 1 331 ? 33.506 -4.526 25.509 1.00 45.38 331 LYS A N 1
ATOM 2631 C CA . LYS A 1 331 ? 34.370 -5.428 26.281 1.00 45.38 331 LYS A CA 1
ATOM 2632 C C . LYS A 1 331 ? 35.561 -5.832 25.394 1.00 45.38 331 LYS A C 1
ATOM 2634 O O . LYS A 1 331 ? 35.431 -5.710 24.178 1.00 45.38 331 LYS A O 1
ATOM 2639 N N . PRO A 1 332 ? 36.684 -6.216 26.024 1.00 59.47 332 PRO A N 1
ATOM 2640 C CA . PRO A 1 332 ? 38.031 -5.701 25.757 1.00 59.47 332 PRO A CA 1
ATOM 2641 C C . PRO A 1 332 ? 38.649 -6.095 24.421 1.00 59.47 332 PRO A C 1
ATOM 2643 O O . PRO A 1 332 ? 38.335 -7.199 23.923 1.00 59.47 332 PRO A O 1
#

Sequence (332 aa):
MKRRRRTRHVVHRKEKRKKRREKKAMSINGTSPYARFGDVGASLNESVYDPTDPSNPLSYCLLPTLGTNFLHGASGSSELWNRTWSRNCQNFMAQYCAFPQGDGETQPWNGFCDAFAELNRDTYWPNTSAIDVVTMNMVYTYMKFHPTQGEQLLHNAAERRFLHFPGIEHHLEPFDPTVANSPLVTTYSQLPCGYQPVVQNIDYRTI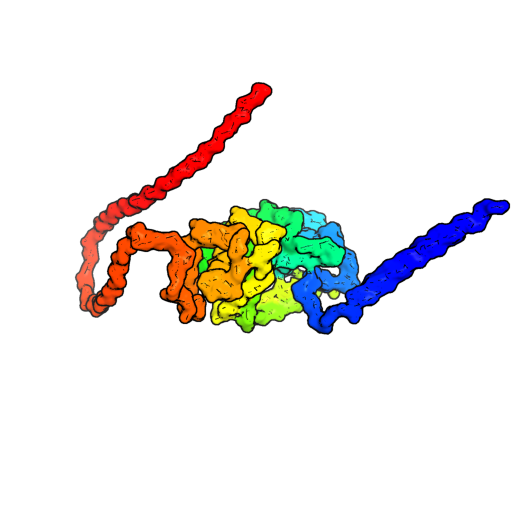DHDRLMQKVLEHPLPALDVLTRIYLAWRMGTLQLTGTRLEAFFIQKCAKFDNLARMLNARIPEYLTVATGADACGHSTSHCSSYPPNGTRPYNEATQAPGAPTRLPPLACTLSDPAFLVRSVVKP

Foldseek 3Di:
DPPPPPVVVVVVVVVVVVVVVVVVVVVVPPDDPPDPPQQLFDFPDPLLLPCPDLLPLLQQQQAADVSNCVSPNPVCPPVAFRGNLHLLSLQSLLSQQQHARDDPGPARHDPSLVSSLVRQQDLPHDLNQAQQPPLLVLLCVVVVHRGGSSLSSLQSSLCVRFWDFPPKDWDWDFSDPVDPGGTTGIGIDPDNRLTQIDTDDDDLVCLQVHPSSVVCLVPVSSNVSSLLSVLLCVLLVVDDNPPHPSVVSCLVCVVVSVVSQVSVCVVNVPSPPRRPPDPPNPPPPDDDDDDDDDDDDDDDDDDDDDDDDDDDDDPDDDDDDDDDDDDDDDDD

pLDDT: mean 74.36, std 22.56, range [28.03, 98.19]

Radius of gyration: 26.76 Å; chains: 1; bounding box: 62×109×64 Å